Protein AF-A0A536SZR3-F1 (afdb_monomer)

Foldseek 3Di:
DDDDDDDPDPDDDDPPPDPPDDDPPPPDPPQDPDPPPPPPPDDDPPPDPVVVVVCCVVDVDPDCDPVNVVVVVVVVCVVVVDDDDDDDDDDQDPFWAFDQLVPCPPPSPSDIDGDDFDWQEKDWFPPADCVFTWIWTQTQQRAIWIDRNSNNGHDIDHQCPVAPGSGWQYKDFQPVPPVSQKMKTWGWHAPADPSTFAGQFIWITNHNRNDIDHDPPRSVRGQWGFNYWDADPVRWIWTWTDHTCDYPPNDPDDDDDDDTPGDID

pLDDT: mean 73.05, std 24.03, range [26.78, 98.56]

Nearest PDB structures (foldseek):
  6x04-assembly1_G  TM=4.280E-01  e=8.435E-03  Saccharomyces cerevisiae S288C
  6x04-assembly1_A  TM=4.273E-01  e=1.842E-02  Saccharomyces cerevisiae S288C
  8tie-assembly1_g  TM=4.039E-01  e=1.842E-02  Saccharomyces cerevisiae
  6xt9-assembly1_I  TM=3.931E-01  e=7.744E-01  Homo sapiens
  4yd8-assembly2_B  TM=2.638E-01  e=4.687E-01  Homo sapiens

Secondary structure (DSSP, 8-state):
-----------------------S-PPPPP--------TTS---TT--HHHHHHHHHH-SSSS--HHHHHHHHHHHHHHHTS----------S--EEEPPGGG-TTT-S--EEE----EEEEEE-TT--SS-B-EEEEETTTEEEEESBTTT----EE--TT-S-S-EEEEEE-TT-TTS--EEEEES--S--TT-B----EEEESSSSSS-EEPTTGGGGTTEE----EE-TT--EE---EE-SBSTT--SSS-----------

Solvent-accessible surface area (backbone atoms only — not comparable to full-atom values): 16063 Å² total; per-residue (Å²): 137,84,84,88,76,84,77,83,80,81,79,79,80,77,80,76,77,80,75,80,68,90,66,99,68,71,76,77,74,79,83,68,84,65,82,71,82,53,96,80,60,82,74,56,97,68,74,43,75,68,45,52,56,46,46,50,68,76,48,76,54,99,59,86,52,70,65,59,53,52,47,51,52,50,50,51,49,59,58,66,72,50,92,76,78,82,73,85,86,76,87,56,62,80,43,73,48,69,42,58,36,90,74,30,92,86,71,57,69,44,59,70,44,82,56,86,79,59,74,55,28,63,38,69,32,85,65,49,44,89,91,42,16,40,35,36,41,23,15,34,68,73,21,36,34,38,25,52,34,63,82,76,48,67,64,62,41,84,43,47,85,81,50,97,56,34,17,20,12,21,52,39,69,42,86,84,40,84,80,38,24,31,37,37,37,25,19,0,12,49,84,73,42,99,78,17,25,30,12,64,22,33,35,35,21,74,66,59,43,77,52,69,42,73,43,86,79,30,56,81,38,48,63,22,2,19,51,45,63,47,69,51,97,87,68,40,58,46,64,56,64,39,59,32,61,35,50,102,78,55,60,97,71,69,92,68,76,72,80,78,77,82,68,86,99

Radius of gyration: 25.28 Å; Cα contacts (8 Å, |Δi|>4): 447; chains: 1; bounding box: 54×55×86 Å

Structure (mmCIF, N/CA/C/O backbone):
data_AF-A0A536SZR3-F1
#
_entry.id   AF-A0A536SZR3-F1
#
loop_
_atom_site.group_PDB
_atom_site.id
_atom_site.type_symbol
_atom_site.label_atom_id
_atom_site.label_alt_id
_atom_site.label_comp_id
_atom_site.label_asym_id
_atom_site.label_entity_id
_atom_site.label_seq_id
_atom_site.pdbx_PDB_ins_code
_atom_site.Cartn_x
_atom_site.Cartn_y
_atom_site.Cartn_z
_atom_site.occupancy
_atom_site.B_iso_or_equiv
_atom_site.auth_seq_id
_atom_site.auth_comp_id
_atom_site.auth_asym_id
_atom_site.auth_atom_id
_atom_site.pdbx_PDB_model_num
ATOM 1 N N . MET A 1 1 ? 11.093 -25.525 58.702 1.00 35.62 1 MET A N 1
ATOM 2 C CA . MET A 1 1 ? 10.350 -26.559 57.955 1.00 35.62 1 MET A CA 1
ATOM 3 C C . MET A 1 1 ? 8.857 -26.382 58.220 1.00 35.62 1 MET A C 1
ATOM 5 O O . MET A 1 1 ? 8.417 -26.579 59.339 1.00 35.62 1 MET A O 1
ATOM 9 N N . SER A 1 2 ? 8.164 -25.885 57.188 1.00 34.00 2 SER A N 1
ATOM 10 C CA . SER A 1 2 ? 6.740 -26.014 56.830 1.00 34.00 2 SER A CA 1
ATOM 11 C C . SER A 1 2 ? 5.644 -25.865 57.903 1.00 34.00 2 SER A C 1
ATOM 13 O O . SER A 1 2 ? 5.333 -26.804 58.630 1.00 34.00 2 SER A O 1
ATOM 15 N N . ARG A 1 3 ? 4.963 -24.706 57.903 1.00 29.91 3 ARG A N 1
ATOM 16 C CA . ARG A 1 3 ? 3.543 -24.602 58.279 1.00 29.91 3 ARG A CA 1
ATOM 17 C C . ARG A 1 3 ? 2.724 -24.595 56.987 1.00 29.91 3 ARG A C 1
ATOM 19 O O . ARG A 1 3 ? 2.846 -23.669 56.191 1.00 29.91 3 ARG A O 1
ATOM 26 N N . ILE A 1 4 ? 1.934 -25.644 56.784 1.00 31.84 4 ILE A N 1
ATOM 27 C CA . ILE A 1 4 ? 0.993 -25.793 55.671 1.00 31.84 4 ILE A CA 1
ATOM 28 C C . ILE A 1 4 ? -0.199 -24.871 55.954 1.00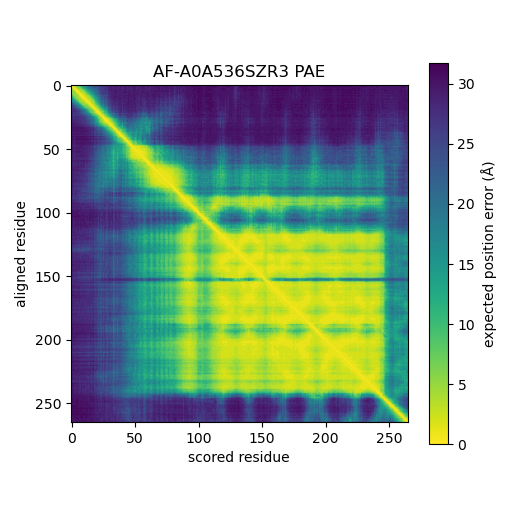 31.84 4 ILE A C 1
ATOM 30 O O . ILE A 1 4 ? -0.946 -25.099 56.902 1.00 31.84 4 ILE A O 1
ATOM 34 N N . ALA A 1 5 ? -0.344 -23.810 55.162 1.00 32.91 5 ALA A N 1
ATOM 35 C CA . ALA A 1 5 ? -1.544 -22.984 55.128 1.00 32.91 5 ALA A CA 1
ATOM 36 C C . ALA A 1 5 ? -2.441 -23.495 53.995 1.00 32.91 5 ALA A C 1
ATOM 38 O O . ALA A 1 5 ? -2.092 -23.415 52.818 1.00 32.91 5 ALA A O 1
ATOM 39 N N . THR A 1 6 ? -3.581 -24.059 54.375 1.00 29.64 6 THR A N 1
ATOM 40 C CA . THR A 1 6 ? -4.644 -24.516 53.482 1.00 29.64 6 THR A CA 1
ATOM 41 C C . THR A 1 6 ? -5.264 -23.309 52.777 1.00 29.64 6 THR A C 1
ATOM 43 O O . THR A 1 6 ? -5.988 -22.530 53.395 1.00 29.64 6 THR A O 1
ATOM 46 N N . ALA A 1 7 ? -4.973 -23.135 51.488 1.00 29.92 7 ALA A N 1
ATOM 47 C CA . ALA A 1 7 ? -5.668 -22.177 50.639 1.00 29.92 7 ALA A CA 1
ATOM 48 C C . ALA A 1 7 ? -7.034 -22.763 50.251 1.00 29.92 7 ALA A C 1
ATOM 50 O O . ALA A 1 7 ? -7.114 -23.770 49.549 1.00 29.92 7 ALA A O 1
ATOM 51 N N . VAL A 1 8 ? -8.111 -22.143 50.730 1.00 30.11 8 VAL A N 1
ATOM 52 C CA . VAL A 1 8 ? -9.472 -22.426 50.266 1.00 30.11 8 VAL A CA 1
ATOM 53 C C . VAL A 1 8 ? -9.610 -21.805 48.879 1.00 30.11 8 VAL A C 1
ATOM 55 O O . VAL A 1 8 ? -9.703 -20.589 48.735 1.00 30.11 8 VAL A O 1
ATOM 58 N N . LEU A 1 9 ? -9.560 -22.648 47.850 1.00 28.09 9 LEU A N 1
ATOM 59 C CA . LEU A 1 9 ? -9.768 -22.257 46.462 1.00 28.09 9 LEU A CA 1
ATOM 60 C C . LEU A 1 9 ? -11.277 -22.069 46.239 1.00 28.09 9 LEU A C 1
ATOM 62 O O . LEU A 1 9 ? -12.014 -23.037 46.069 1.00 28.09 9 LEU A O 1
ATOM 66 N N . THR A 1 10 ? -11.762 -20.830 46.285 1.00 29.45 10 THR A N 1
ATOM 67 C CA . THR A 1 10 ? -13.142 -20.512 45.898 1.00 29.45 10 THR A CA 1
ATOM 68 C C . THR A 1 10 ? -13.224 -20.501 44.374 1.00 29.45 10 THR A C 1
ATOM 70 O O . THR A 1 10 ? -12.840 -19.534 43.720 1.00 29.45 10 THR A O 1
ATOM 73 N N . THR A 1 11 ? -13.676 -21.606 43.785 1.00 29.27 11 THR A N 1
ATOM 74 C CA . THR A 1 11 ? -13.920 -21.710 42.343 1.00 29.27 11 THR A CA 1
ATOM 75 C C . THR A 1 11 ? -15.181 -20.918 41.995 1.00 29.27 11 THR A C 1
ATOM 77 O O . THR A 1 11 ? -16.297 -21.357 42.264 1.00 29.27 11 THR A O 1
ATOM 80 N N . ILE A 1 12 ? -15.015 -19.729 41.414 1.00 30.75 12 ILE A N 1
ATOM 81 C CA . ILE A 1 12 ? -16.115 -18.986 40.794 1.00 30.75 12 ILE A CA 1
ATOM 82 C C . ILE A 1 12 ? -16.440 -19.692 39.475 1.00 30.75 12 ILE A C 1
ATOM 84 O O . ILE A 1 12 ? -15.682 -19.605 38.510 1.00 30.75 12 ILE A O 1
ATOM 88 N N . PHE A 1 13 ? -17.558 -20.416 39.438 1.00 26.78 13 PHE A N 1
ATOM 89 C CA . PHE A 1 13 ? -18.139 -20.899 38.190 1.00 26.78 13 PHE A CA 1
ATOM 90 C C . PHE A 1 13 ? -18.683 -19.697 37.412 1.00 26.78 13 PHE A C 1
ATOM 92 O O . PHE A 1 13 ? -19.739 -19.157 37.738 1.00 26.78 13 PHE A O 1
ATOM 99 N N . PHE A 1 14 ? -17.965 -19.278 36.370 1.00 27.62 14 PHE A N 1
ATOM 100 C CA . PHE A 1 14 ? -18.557 -18.471 35.310 1.00 27.62 14 PHE A CA 1
ATOM 101 C C . PHE A 1 14 ? -19.535 -19.362 34.542 1.00 27.62 14 PHE A C 1
ATOM 103 O O . PHE A 1 14 ? -19.130 -20.241 33.782 1.00 27.62 14 PHE A O 1
ATOM 110 N N . VAL A 1 15 ? -20.832 -19.139 34.742 1.00 28.89 15 VAL A N 1
ATOM 111 C CA . VAL A 1 15 ? -21.848 -19.612 33.803 1.00 28.89 15 VAL A CA 1
ATOM 112 C C . VAL A 1 15 ? -21.686 -18.764 32.544 1.00 28.89 15 VAL A C 1
ATOM 114 O O . VAL A 1 15 ? -22.191 -17.649 32.458 1.00 28.89 15 VAL A O 1
ATOM 117 N N . MET A 1 16 ? -20.919 -19.275 31.582 1.00 29.61 16 MET A N 1
ATOM 118 C CA . MET A 1 16 ? -20.956 -18.793 30.205 1.00 29.61 16 MET A CA 1
ATOM 119 C C . MET A 1 16 ? -22.347 -19.120 29.660 1.00 29.61 16 MET A C 1
ATOM 121 O O . MET A 1 16 ? -22.601 -20.231 29.200 1.00 29.61 16 MET A O 1
ATOM 125 N N . ALA A 1 17 ? -23.270 -18.162 29.749 1.00 32.44 17 ALA A N 1
ATOM 126 C CA . ALA A 1 17 ? -24.437 -18.159 28.885 1.00 32.44 17 ALA A CA 1
ATOM 127 C C . ALA A 1 17 ? -23.904 -18.022 27.454 1.00 32.44 17 ALA A C 1
ATOM 129 O O . ALA A 1 17 ? -23.409 -16.966 27.063 1.00 32.44 17 ALA A O 1
ATOM 130 N N . GLY A 1 18 ? -23.906 -19.135 26.720 1.00 30.69 18 GLY A N 1
ATOM 131 C CA . GLY A 1 18 ? -23.474 -19.190 25.334 1.00 30.69 18 GLY A CA 1
ATOM 132 C C . GLY A 1 18 ? -24.341 -18.275 24.483 1.00 30.69 18 GLY A C 1
ATOM 133 O O . GLY A 1 18 ? -25.437 -18.645 24.077 1.00 30.69 18 GLY A O 1
ATOM 134 N N . ILE A 1 19 ? -23.833 -17.083 24.197 1.00 33.09 19 ILE A N 1
ATOM 135 C CA . ILE A 1 19 ? -24.251 -16.311 23.034 1.00 33.09 19 ILE A CA 1
ATOM 136 C C . ILE A 1 19 ? -23.604 -17.017 21.847 1.00 33.09 19 ILE A C 1
ATOM 138 O O . ILE A 1 19 ? -22.406 -16.878 21.605 1.00 33.09 19 ILE A O 1
ATOM 142 N N . ALA A 1 20 ? -24.381 -17.858 21.166 1.00 33.88 20 ALA A N 1
ATOM 143 C CA . ALA A 1 20 ? -23.999 -18.377 19.866 1.00 33.88 20 ALA A CA 1
ATOM 144 C C . ALA A 1 20 ? -23.760 -17.168 18.950 1.00 33.88 20 ALA A C 1
ATOM 146 O O . ALA A 1 20 ? -24.693 -16.445 18.605 1.00 33.88 20 ALA A O 1
ATOM 147 N N . GLY A 1 21 ? -22.494 -16.899 18.628 1.00 33.94 21 GLY A N 1
ATOM 148 C CA . GLY A 1 21 ? -22.155 -15.959 17.567 1.00 33.94 21 GLY A CA 1
ATOM 149 C C . GLY A 1 21 ? -22.734 -16.456 16.239 1.00 33.94 21 GLY A C 1
ATOM 150 O O . GLY A 1 21 ? -22.940 -17.664 16.093 1.00 33.94 21 GLY A O 1
ATOM 151 N N . PRO A 1 22 ? -22.999 -15.562 15.272 1.00 32.66 22 PRO A N 1
ATOM 152 C CA . PRO A 1 22 ? -23.459 -15.971 13.954 1.00 32.66 22 PRO A CA 1
ATOM 153 C C . PRO A 1 22 ? -22.415 -16.914 13.348 1.00 32.66 22 PRO A C 1
ATOM 155 O O . PRO A 1 22 ? -21.286 -16.526 13.043 1.00 32.66 22 PRO A O 1
ATOM 158 N N . THR A 1 23 ? -22.768 -18.190 13.241 1.00 34.88 23 THR A N 1
ATOM 159 C CA . THR A 1 23 ? -21.997 -19.158 12.472 1.00 34.88 23 THR A CA 1
ATOM 160 C C . THR A 1 23 ? -22.197 -18.815 11.005 1.00 34.88 23 THR A C 1
ATOM 162 O O . THR A 1 23 ? -23.335 -18.676 10.571 1.00 34.88 23 THR A O 1
ATOM 165 N N . TRP A 1 24 ? -21.113 -18.709 10.236 1.00 39.66 24 TRP A N 1
ATOM 166 C CA . TRP A 1 24 ? -21.098 -18.535 8.774 1.00 39.66 24 TRP A CA 1
ATOM 167 C C . TRP A 1 24 ? -21.633 -19.773 8.021 1.00 39.66 24 TRP A C 1
ATOM 169 O O . TRP A 1 24 ? -21.051 -20.227 7.041 1.00 39.66 24 TRP A O 1
ATOM 179 N N . ALA A 1 25 ? -22.700 -20.374 8.534 1.00 36.22 25 ALA A N 1
ATOM 180 C CA . ALA A 1 25 ? -23.276 -21.632 8.096 1.00 36.22 25 ALA A CA 1
ATOM 181 C C . ALA A 1 25 ? -24.787 -21.496 7.871 1.00 36.22 25 ALA A C 1
ATOM 183 O O . ALA A 1 25 ? -25.516 -22.476 8.022 1.00 36.22 25 ALA A O 1
ATOM 184 N N . ASP A 1 26 ? -25.260 -20.304 7.499 1.00 37.12 26 ASP A N 1
ATOM 185 C CA . ASP A 1 26 ? -26.553 -20.236 6.832 1.00 37.12 26 ASP A CA 1
ATOM 186 C C . ASP A 1 26 ? -26.424 -21.038 5.526 1.00 37.12 26 ASP A C 1
ATOM 188 O O . ASP A 1 26 ? -25.474 -20.814 4.761 1.00 37.12 26 ASP A O 1
ATOM 192 N N . PRO A 1 27 ? -27.304 -22.025 5.275 1.00 39.44 27 PRO A N 1
ATOM 193 C CA . PRO A 1 27 ? -27.304 -22.734 4.008 1.00 39.44 27 PRO A CA 1
ATOM 194 C C . PRO A 1 27 ? -27.457 -21.702 2.893 1.00 39.44 27 PRO A C 1
ATOM 196 O O . PRO A 1 27 ? -28.284 -20.794 2.998 1.00 39.44 27 PRO A O 1
ATOM 199 N N . ALA A 1 28 ? -26.642 -21.828 1.841 1.00 41.44 28 ALA A N 1
ATOM 200 C CA . ALA A 1 28 ? -26.772 -20.975 0.669 1.00 41.44 28 ALA A CA 1
ATOM 201 C C . ALA A 1 28 ? -28.251 -20.955 0.245 1.00 41.44 28 ALA A C 1
ATOM 203 O O . ALA A 1 28 ? -28.859 -22.032 0.173 1.00 41.44 28 ALA A O 1
ATOM 204 N N . PRO A 1 29 ? -28.849 -19.770 0.017 1.00 42.25 29 PRO A N 1
ATOM 205 C CA . PRO A 1 29 ? -30.228 -19.703 -0.430 1.00 42.25 29 PRO A CA 1
ATOM 206 C C . PRO A 1 29 ? -30.376 -20.567 -1.689 1.00 42.25 29 PRO A C 1
ATOM 208 O O . PRO A 1 29 ? -29.427 -20.657 -2.480 1.00 42.25 29 PRO A O 1
ATOM 211 N N . PRO A 1 30 ? -31.520 -21.252 -1.862 1.00 40.62 30 PRO A N 1
ATOM 212 C CA . PRO A 1 30 ? -31.738 -22.097 -3.024 1.00 40.62 30 PRO A CA 1
ATOM 213 C C . PRO A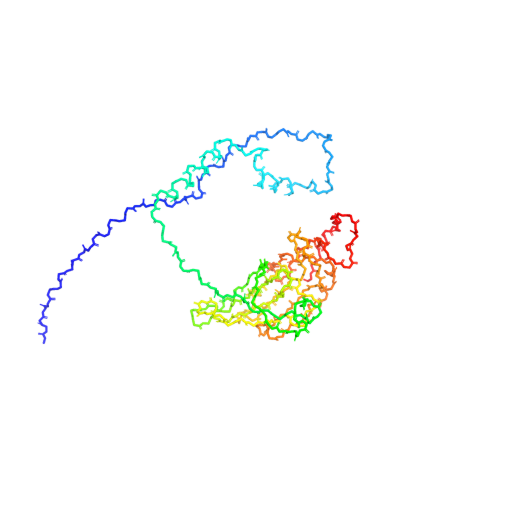 1 30 ? -31.448 -21.288 -4.286 1.00 40.62 30 PRO A C 1
ATOM 215 O O . PRO A 1 30 ? -31.902 -20.151 -4.417 1.00 40.62 30 PRO A O 1
ATOM 218 N N . VAL A 1 31 ? -30.663 -21.873 -5.194 1.00 43.94 31 VAL A N 1
ATOM 219 C CA . VAL A 1 31 ? -30.431 -21.303 -6.519 1.00 43.94 31 VAL A CA 1
ATOM 220 C C . VAL A 1 31 ? -31.786 -21.290 -7.211 1.00 43.94 31 VAL A C 1
ATOM 222 O O . VAL A 1 31 ? -32.258 -22.314 -7.697 1.00 43.94 31 VAL A O 1
ATOM 225 N N . VAL A 1 32 ? -32.460 -20.147 -7.164 1.00 44.41 32 VAL A N 1
ATOM 226 C CA . VAL A 1 32 ? -33.651 -19.918 -7.970 1.00 44.41 32 VAL A CA 1
ATOM 227 C C . VAL A 1 32 ? -33.147 -19.874 -9.405 1.00 44.41 32 VAL A C 1
ATOM 229 O O . VAL A 1 32 ? -32.220 -19.111 -9.688 1.00 44.41 32 VAL A O 1
ATOM 232 N N . ASP A 1 33 ? -33.690 -20.728 -10.276 1.00 42.38 33 ASP A N 1
ATOM 233 C CA . ASP A 1 33 ? -33.387 -20.710 -11.708 1.00 42.38 33 ASP A CA 1
ATOM 234 C C . ASP A 1 33 ? -33.661 -19.295 -12.219 1.00 42.38 33 ASP A C 1
ATOM 236 O O . ASP A 1 33 ? -34.809 -18.883 -12.413 1.00 42.38 33 ASP A O 1
ATOM 240 N N . LYS A 1 34 ? -32.593 -18.509 -12.365 1.00 45.69 34 LYS A N 1
ATOM 241 C CA . LYS A 1 34 ? -32.687 -17.184 -12.956 1.00 45.69 34 LYS A CA 1
ATOM 242 C C . LYS A 1 34 ? -33.169 -17.382 -14.381 1.00 45.69 34 LYS A C 1
ATOM 244 O O . LYS A 1 34 ? -32.753 -18.331 -15.048 1.00 45.69 34 LYS A O 1
ATOM 249 N N . LYS A 1 35 ? -34.035 -16.483 -14.851 1.00 43.12 35 LYS A N 1
ATOM 250 C CA . LYS A 1 35 ? -34.410 -16.392 -16.263 1.00 43.12 35 LYS A CA 1
ATOM 251 C C . LYS A 1 35 ? -33.123 -16.488 -17.080 1.00 43.12 35 LYS A C 1
ATOM 253 O O . LYS A 1 35 ? -32.308 -15.570 -17.029 1.00 43.12 35 LYS A O 1
ATOM 258 N N . GLY A 1 36 ? -32.922 -17.623 -17.754 1.00 41.53 36 GLY A N 1
ATOM 259 C CA . GLY A 1 36 ? -31.765 -17.813 -18.614 1.00 41.53 36 GLY A CA 1
ATOM 260 C C . GLY A 1 36 ? -31.709 -16.618 -19.549 1.00 41.53 36 GLY A C 1
ATOM 261 O O . GLY A 1 36 ? -32.710 -16.323 -20.209 1.00 41.53 36 GLY A O 1
ATOM 262 N N . LEU A 1 37 ? -30.596 -15.884 -19.521 1.00 43.88 37 LEU A N 1
ATOM 263 C CA . LEU A 1 37 ? -30.357 -14.803 -20.466 1.00 43.88 37 LEU A CA 1
ATOM 264 C C . LEU A 1 37 ? -30.529 -15.422 -21.850 1.00 43.88 37 LEU A C 1
ATOM 266 O O . LEU A 1 37 ? -29.778 -16.314 -22.244 1.00 43.88 37 LEU A O 1
ATOM 270 N N . SER A 1 38 ? -31.600 -15.036 -22.536 1.00 44.03 38 SER A N 1
ATOM 271 C CA . SER A 1 38 ? -31.843 -15.497 -23.896 1.00 44.03 38 SER A CA 1
ATOM 272 C C . SER A 1 38 ? -30.703 -14.999 -24.777 1.00 44.03 38 SER A C 1
ATOM 274 O O . SER A 1 38 ? -30.171 -13.920 -24.526 1.00 44.03 38 SER A O 1
ATOM 276 N N . ASP A 1 39 ? -30.369 -15.728 -25.842 1.00 50.00 39 ASP A N 1
ATOM 277 C CA . ASP A 1 39 ? -29.298 -15.365 -26.789 1.00 50.00 39 ASP A CA 1
ATOM 278 C C . ASP A 1 39 ? -29.450 -13.962 -27.427 1.00 50.00 39 ASP A C 1
ATOM 280 O O . ASP A 1 39 ? -28.563 -13.504 -28.145 1.00 50.00 39 ASP A O 1
ATOM 284 N N . SER A 1 40 ? -30.565 -13.270 -27.171 1.00 43.66 40 SER A N 1
ATOM 285 C CA . SER A 1 40 ? -30.838 -11.889 -27.566 1.00 43.66 40 SER A CA 1
ATOM 286 C C . SER A 1 40 ? -30.413 -10.812 -26.560 1.00 43.66 40 SER A C 1
ATOM 288 O O . SER A 1 40 ? -30.477 -9.635 -26.914 1.00 43.66 40 SER A O 1
ATOM 290 N N . ASP A 1 41 ? -29.996 -11.153 -25.337 1.00 44.38 41 ASP A N 1
ATOM 291 C CA . ASP A 1 41 ? -29.444 -10.158 -24.414 1.00 44.38 41 ASP A CA 1
ATOM 292 C C . ASP A 1 41 ? -28.028 -9.800 -24.869 1.00 44.38 41 ASP A C 1
ATOM 294 O O . ASP A 1 41 ? -27.127 -10.640 -24.925 1.00 44.38 41 ASP A O 1
ATOM 298 N N . SER A 1 42 ? -27.846 -8.540 -25.270 1.00 42.97 42 SER A N 1
ATOM 299 C CA . SER A 1 42 ? -26.594 -8.025 -25.815 1.00 42.97 42 SER A CA 1
ATOM 300 C C . SER A 1 42 ? -25.455 -8.260 -24.828 1.00 42.97 42 SER A C 1
ATOM 302 O O . SER A 1 42 ? -25.308 -7.538 -23.839 1.00 42.97 42 SER A O 1
ATOM 304 N N . ARG A 1 43 ? -24.640 -9.274 -25.118 1.00 44.88 43 ARG A N 1
ATOM 305 C CA . ARG A 1 43 ? -23.392 -9.559 -24.422 1.00 44.88 43 ARG A CA 1
ATOM 306 C C . ARG A 1 43 ? -22.478 -8.346 -24.570 1.00 44.88 43 ARG A C 1
ATOM 308 O O . ARG A 1 43 ? -21.868 -8.142 -25.618 1.00 44.88 43 ARG A O 1
ATOM 315 N N . SER A 1 44 ? -22.407 -7.528 -23.520 1.00 43.59 44 SER A N 1
ATOM 316 C CA . SER A 1 44 ? -21.309 -6.574 -23.351 1.00 43.59 44 SER A CA 1
ATOM 317 C C . SER A 1 44 ? -19.989 -7.362 -23.454 1.00 43.59 44 SER A C 1
ATOM 319 O O . SER A 1 44 ? -19.968 -8.529 -23.028 1.00 43.59 44 SER A O 1
ATOM 321 N N . PRO A 1 45 ? -18.902 -6.791 -24.008 1.00 45.47 45 PRO A N 1
ATOM 322 C CA . PRO A 1 45 ? -17.617 -7.481 -24.201 1.00 45.47 45 PRO A CA 1
ATOM 323 C C . PRO A 1 45 ? -17.021 -8.139 -22.938 1.00 45.47 45 PRO A C 1
ATOM 325 O O . PRO A 1 45 ? -16.102 -8.944 -23.054 1.00 45.47 45 PRO A O 1
ATOM 328 N N . ASP A 1 46 ? -17.588 -7.873 -21.759 1.00 51.06 46 ASP A N 1
ATOM 329 C CA . ASP A 1 46 ? -17.147 -8.370 -20.454 1.00 51.06 46 ASP A CA 1
ATOM 330 C C . ASP A 1 46 ? -17.872 -9.643 -19.964 1.00 51.06 46 ASP A C 1
ATOM 332 O O . ASP A 1 46 ? -17.640 -10.090 -18.845 1.00 51.06 46 ASP A O 1
ATOM 336 N N . SER A 1 47 ? -18.741 -10.265 -20.766 1.00 54.66 47 SER A N 1
ATOM 337 C CA . SER A 1 47 ? -19.505 -11.482 -20.403 1.00 54.66 47 SER A CA 1
ATOM 338 C C . SER A 1 47 ? -18.660 -12.768 -20.423 1.00 54.66 47 SER A C 1
ATOM 340 O O . SER A 1 47 ? -18.932 -13.734 -21.134 1.00 54.66 47 SER A O 1
ATOM 342 N N . THR A 1 48 ? -17.582 -12.784 -19.641 1.00 64.12 48 THR A N 1
ATOM 343 C CA . THR A 1 48 ? -16.820 -14.008 -19.371 1.00 64.12 48 THR A CA 1
ATOM 344 C C . THR A 1 48 ? -17.512 -14.833 -18.278 1.00 64.12 48 THR A C 1
ATOM 346 O O . THR A 1 48 ? -18.153 -14.253 -17.397 1.00 64.12 48 THR A O 1
ATOM 349 N N . PRO A 1 49 ? -17.318 -16.166 -18.230 1.00 65.81 49 PRO A N 1
ATOM 350 C CA . PRO A 1 49 ? -17.834 -17.002 -17.139 1.00 65.81 49 PRO A CA 1
ATOM 351 C C . PRO A 1 49 ? -17.420 -16.514 -15.739 1.00 65.81 49 PRO A C 1
ATOM 353 O O . PRO A 1 49 ? -18.142 -16.702 -14.762 1.00 65.81 49 PRO A O 1
ATOM 356 N N . GLY A 1 50 ? -16.260 -15.852 -15.632 1.00 58.28 50 GLY A N 1
ATOM 357 C CA . GLY A 1 50 ? -15.798 -15.236 -14.387 1.00 58.28 50 GLY A CA 1
ATOM 358 C C . GLY A 1 50 ? -16.638 -14.029 -13.960 1.00 58.28 50 GLY A C 1
ATOM 359 O O . GLY A 1 50 ? -16.922 -13.871 -12.774 1.00 58.28 50 GLY A O 1
ATOM 360 N N . VAL A 1 51 ? -17.085 -13.212 -14.916 1.00 60.56 51 VAL A N 1
ATOM 361 C CA . VAL A 1 51 ? -17.977 -12.074 -14.656 1.00 60.56 51 VAL A CA 1
ATOM 362 C C . VAL A 1 51 ? -19.383 -12.558 -14.310 1.00 60.56 51 VAL A C 1
ATOM 364 O O . VAL A 1 51 ? -19.974 -12.048 -13.365 1.00 60.56 51 VAL A O 1
ATOM 367 N N . GLU A 1 52 ? -19.889 -13.600 -14.968 1.00 62.12 52 GLU A N 1
ATOM 368 C CA . GLU A 1 52 ? -21.173 -14.218 -14.602 1.00 62.12 52 GLU A CA 1
ATOM 369 C C . GLU A 1 52 ? -21.147 -14.797 -13.180 1.00 62.12 52 GLU A C 1
ATOM 371 O O . GLU A 1 52 ? -22.044 -14.530 -12.379 1.00 62.12 52 GLU A O 1
ATOM 376 N N . ALA A 1 53 ? -20.080 -15.516 -12.814 1.00 67.56 53 ALA A N 1
ATOM 377 C CA . ALA A 1 53 ? -19.906 -16.040 -11.460 1.00 67.56 53 ALA A CA 1
ATOM 378 C C . ALA A 1 53 ? -19.791 -14.926 -10.402 1.00 67.56 53 ALA A C 1
ATOM 380 O O . ALA A 1 53 ? -20.265 -15.088 -9.272 1.00 67.56 53 ALA A O 1
ATOM 381 N N . TYR A 1 54 ? -19.171 -13.795 -10.751 1.00 62.94 54 TYR A N 1
ATOM 382 C CA . TYR A 1 54 ? -19.137 -12.610 -9.896 1.00 62.94 54 TYR A CA 1
ATOM 383 C C . TYR A 1 54 ? -20.530 -11.995 -9.741 1.00 62.94 54 TYR A C 1
ATOM 385 O O . TYR A 1 54 ? -20.961 -11.771 -8.614 1.00 62.94 54 TYR A O 1
ATOM 393 N N . LEU A 1 55 ? -21.263 -11.783 -10.837 1.00 60.50 55 LEU A N 1
ATOM 394 C CA . LEU A 1 55 ? -22.599 -11.184 -10.818 1.00 60.50 55 LEU A CA 1
ATOM 395 C C . LEU A 1 55 ? -23.610 -12.047 -10.055 1.00 60.50 55 LEU A C 1
ATOM 397 O O . LEU A 1 55 ? -24.415 -11.507 -9.304 1.00 60.50 55 LEU A O 1
ATOM 401 N N . LEU A 1 56 ? -23.530 -13.377 -10.159 1.00 65.94 56 LEU A N 1
ATOM 402 C CA . LEU A 1 56 ? -24.351 -14.295 -9.361 1.00 65.94 56 LEU A CA 1
ATOM 403 C C . LEU A 1 56 ? -24.071 -14.185 -7.857 1.00 65.94 56 LEU A C 1
ATOM 405 O O . LEU A 1 56 ? -24.984 -14.346 -7.051 1.00 65.94 56 LEU A O 1
ATOM 409 N N . ARG A 1 57 ? -22.823 -13.898 -7.472 1.00 67.25 57 ARG A N 1
ATOM 410 C CA . ARG A 1 57 ? -22.428 -13.728 -6.067 1.00 67.25 57 ARG A CA 1
ATOM 411 C C . ARG A 1 57 ? -22.743 -12.331 -5.537 1.00 67.25 57 ARG A C 1
ATOM 413 O O . ARG A 1 57 ? -23.135 -12.196 -4.384 1.00 67.25 57 ARG A O 1
ATOM 420 N N . ALA A 1 58 ? -22.539 -11.309 -6.362 1.00 57.44 58 ALA A N 1
ATOM 421 C CA . ALA A 1 58 ? -22.760 -9.909 -6.018 1.00 57.44 58 ALA A CA 1
ATOM 422 C C . ALA A 1 58 ? -24.253 -9.552 -5.992 1.00 57.44 58 ALA A C 1
ATOM 424 O O . ALA A 1 58 ? -24.683 -8.776 -5.143 1.00 57.44 58 ALA A O 1
ATOM 425 N N . TYR A 1 59 ? -25.042 -10.156 -6.884 1.00 65.56 59 TYR A N 1
ATOM 426 C CA . TYR A 1 59 ? -26.480 -9.940 -7.025 1.00 65.56 59 TYR A CA 1
ATOM 427 C C . TYR A 1 59 ? -27.206 -11.293 -7.008 1.00 65.56 59 TYR A C 1
ATOM 429 O O . TYR A 1 59 ? -27.644 -11.791 -8.051 1.00 65.56 59 TYR A O 1
ATOM 437 N N . PRO A 1 60 ? -27.316 -11.946 -5.838 1.00 66.00 60 PRO A N 1
ATOM 438 C CA . PRO A 1 60 ? -27.918 -13.274 -5.740 1.00 66.00 60 PRO A CA 1
ATOM 439 C C . PRO A 1 60 ? -29.416 -13.292 -6.086 1.00 66.00 60 PRO A C 1
ATOM 441 O O . PRO A 1 60 ? -29.927 -14.345 -6.455 1.00 66.00 60 PRO A O 1
ATOM 444 N N . ALA A 1 61 ? -30.099 -12.143 -6.050 1.00 67.12 61 ALA A N 1
ATOM 445 C CA . ALA A 1 61 ? -31.509 -11.992 -6.401 1.00 67.12 61 ALA A CA 1
ATOM 446 C C . ALA A 1 61 ? -31.738 -10.757 -7.293 1.00 67.12 61 ALA A C 1
ATOM 448 O O . ALA A 1 61 ? -30.973 -9.794 -7.224 1.00 67.12 61 ALA A O 1
ATOM 449 N N . ASP A 1 62 ? -32.791 -10.801 -8.116 1.00 70.88 62 ASP A N 1
ATOM 450 C CA . ASP A 1 62 ? -33.179 -9.710 -9.032 1.00 70.88 62 ASP A CA 1
ATOM 451 C C . ASP A 1 62 ? -33.891 -8.559 -8.299 1.00 70.88 62 ASP A C 1
ATOM 453 O O . ASP A 1 62 ? -33.960 -7.429 -8.781 1.00 70.88 62 ASP A O 1
ATOM 457 N N . GLU A 1 63 ? -34.391 -8.843 -7.102 1.00 74.44 63 GLU A N 1
ATOM 458 C CA . GLU A 1 63 ? -35.026 -7.900 -6.196 1.00 74.44 63 GLU A CA 1
ATOM 459 C C . GLU A 1 63 ? -34.576 -8.191 -4.766 1.00 74.44 63 GLU A C 1
ATOM 461 O O . GLU A 1 63 ? -34.166 -9.309 -4.451 1.00 74.44 63 GLU A O 1
ATOM 466 N N . ILE A 1 64 ? -34.634 -7.184 -3.892 1.00 77.00 64 ILE A N 1
ATOM 467 C CA . ILE A 1 64 ? -34.427 -7.403 -2.459 1.00 77.00 64 ILE A CA 1
ATOM 468 C C . ILE A 1 64 ? -35.673 -8.128 -1.941 1.00 77.00 64 ILE A C 1
ATOM 470 O O . ILE A 1 64 ? -36.750 -7.526 -1.952 1.00 77.00 64 ILE A O 1
ATOM 474 N N . PRO A 1 65 ? -35.564 -9.385 -1.476 1.00 83.19 65 PRO A N 1
ATOM 475 C CA . PRO A 1 65 ? -36.727 -10.133 -1.026 1.00 83.19 65 PRO A CA 1
ATOM 476 C C . PRO A 1 65 ? -37.441 -9.424 0.136 1.00 83.19 65 PRO A C 1
ATOM 478 O O . PRO A 1 65 ? -36.814 -8.808 1.008 1.00 83.19 65 PRO A O 1
ATOM 481 N N . GLY A 1 66 ? -38.775 -9.477 0.154 1.00 85.50 66 GLY A N 1
ATOM 482 C CA . GLY A 1 66 ? -39.568 -8.806 1.190 1.00 85.50 66 GLY A CA 1
ATOM 483 C C . GLY A 1 66 ? -39.249 -9.311 2.603 1.00 85.50 66 GLY A C 1
ATOM 484 O O . GLY A 1 66 ? -39.191 -8.528 3.549 1.00 85.50 66 GLY A O 1
ATOM 485 N N . ASP A 1 67 ? -38.957 -10.601 2.741 1.00 85.81 67 ASP A N 1
ATOM 486 C CA . ASP A 1 67 ? -38.494 -11.230 3.978 1.00 85.81 67 ASP A CA 1
ATOM 487 C C . ASP A 1 67 ? -37.104 -10.738 4.411 1.00 85.81 67 ASP A C 1
ATOM 489 O O . ASP A 1 67 ? -36.916 -10.479 5.596 1.00 85.81 67 ASP A O 1
ATOM 493 N N . ALA A 1 68 ? -36.166 -10.501 3.488 1.00 83.38 68 AL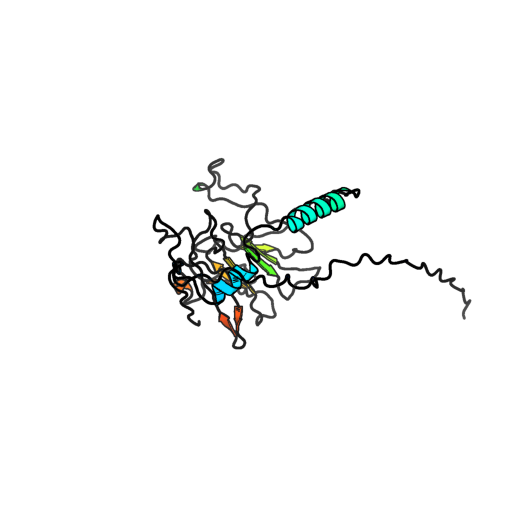A A N 1
ATOM 494 C CA . ALA A 1 68 ? -34.874 -9.880 3.801 1.00 83.38 68 ALA A CA 1
ATOM 495 C C . ALA A 1 68 ? -35.047 -8.455 4.357 1.00 83.38 68 ALA A C 1
ATOM 497 O O . ALA A 1 68 ? -34.359 -8.055 5.299 1.00 83.38 68 ALA A O 1
ATOM 498 N N . THR A 1 69 ? -36.019 -7.705 3.831 1.00 88.31 69 THR A N 1
ATOM 499 C CA . THR A 1 69 ? -36.370 -6.371 4.344 1.00 88.31 69 THR A CA 1
ATOM 500 C C . THR A 1 69 ? -36.954 -6.454 5.756 1.00 88.31 69 THR A C 1
ATOM 502 O O . THR A 1 69 ? -36.530 -5.719 6.649 1.00 88.31 69 THR A O 1
ATOM 505 N N . LEU A 1 70 ? -37.889 -7.379 5.990 1.00 92.44 70 LEU A N 1
ATOM 506 C CA . LEU A 1 70 ? -38.476 -7.615 7.313 1.00 92.44 70 LEU A CA 1
ATOM 507 C C . LEU A 1 70 ? -37.432 -8.117 8.323 1.00 92.44 70 LEU A C 1
ATOM 509 O O . LEU A 1 70 ? -37.443 -7.703 9.484 1.00 92.44 70 LEU A O 1
ATOM 513 N N . ALA A 1 71 ? -36.497 -8.962 7.888 1.00 91.31 71 ALA A N 1
ATOM 514 C CA . ALA A 1 71 ? -35.385 -9.443 8.697 1.00 91.31 71 ALA A CA 1
ATOM 515 C C . ALA A 1 71 ? -34.428 -8.303 9.069 1.00 91.31 71 ALA A C 1
ATOM 517 O O . ALA A 1 71 ? -34.042 -8.196 10.230 1.00 91.31 71 ALA A O 1
ATOM 518 N N . ALA A 1 72 ? -34.109 -7.401 8.135 1.00 90.50 72 ALA A N 1
ATOM 519 C CA . ALA A 1 72 ? -33.303 -6.214 8.416 1.00 90.50 72 ALA A CA 1
ATOM 520 C C . ALA A 1 72 ? -33.992 -5.275 9.422 1.00 90.50 72 ALA A C 1
ATOM 522 O O . ALA A 1 72 ? -33.356 -4.813 10.368 1.00 90.50 72 ALA A O 1
ATOM 523 N N . GLN A 1 73 ? -35.301 -5.039 9.273 1.00 95.06 73 GLN A N 1
ATOM 524 C CA . GLN A 1 73 ? -36.092 -4.252 10.228 1.00 95.06 73 GLN A CA 1
ATOM 525 C C . GLN A 1 73 ? -36.107 -4.891 11.621 1.00 95.06 73 GLN A C 1
ATOM 527 O O . GLN A 1 73 ? -35.897 -4.206 12.622 1.00 95.06 73 GLN A O 1
ATOM 532 N N . SER A 1 74 ? -36.303 -6.208 11.680 1.00 94.38 74 SER A N 1
ATOM 533 C CA . SER A 1 74 ? -36.296 -6.977 12.928 1.00 94.38 74 SER A CA 1
ATOM 534 C C . SER A 1 74 ? -34.915 -6.970 13.583 1.00 94.38 74 SER A C 1
ATOM 536 O O . SER A 1 74 ? -34.810 -6.764 14.788 1.00 94.38 74 SER A O 1
ATOM 538 N N . GLY A 1 75 ? -33.848 -7.123 12.794 1.00 93.00 75 GLY A N 1
ATOM 539 C CA . GLY A 1 75 ? -32.463 -7.045 13.253 1.00 93.00 75 GLY A CA 1
ATOM 540 C C . GLY A 1 75 ? -32.108 -5.661 13.789 1.00 93.00 75 GLY A C 1
ATOM 541 O O . GLY A 1 75 ? -31.512 -5.559 14.855 1.00 93.00 75 GLY A O 1
ATOM 542 N N . TRP A 1 76 ? -32.538 -4.591 13.115 1.00 92.50 76 TRP A N 1
ATOM 543 C CA . TRP A 1 76 ? -32.358 -3.216 13.588 1.00 92.50 76 TRP A CA 1
ATOM 544 C C . TRP A 1 76 ? -33.125 -2.938 14.886 1.00 92.50 76 TRP A C 1
ATOM 546 O O . TRP A 1 76 ? -32.587 -2.322 15.808 1.00 92.50 76 TRP A O 1
ATOM 556 N N . ALA A 1 77 ? -34.368 -3.414 14.984 1.00 93.62 77 ALA A N 1
ATOM 557 C CA . ALA A 1 77 ? -35.160 -3.316 16.205 1.00 93.62 77 ALA A CA 1
ATOM 558 C C . ALA A 1 77 ? -34.519 -4.102 17.360 1.00 93.62 77 ALA A C 1
ATOM 560 O O . ALA A 1 77 ? -34.451 -3.592 18.474 1.00 93.62 77 ALA A O 1
ATOM 561 N N . ALA A 1 78 ? -34.003 -5.305 17.089 1.00 92.06 78 ALA A N 1
ATOM 562 C CA . ALA A 1 78 ? -33.302 -6.128 18.069 1.00 92.06 78 ALA A CA 1
ATOM 563 C C . ALA A 1 78 ? -31.986 -5.492 18.531 1.00 92.06 78 ALA A C 1
ATOM 565 O O . ALA A 1 78 ? -31.684 -5.546 19.721 1.00 92.06 78 ALA A O 1
ATOM 566 N N . LEU A 1 79 ? -31.237 -4.857 17.619 1.00 86.69 79 LEU A N 1
ATOM 567 C CA . LEU A 1 79 ? -30.044 -4.084 17.961 1.00 86.69 79 LEU A CA 1
ATOM 568 C C . LEU A 1 79 ? -30.443 -2.986 18.955 1.00 86.69 79 LEU A C 1
ATOM 570 O O . LEU A 1 79 ? -30.013 -3.037 20.100 1.00 86.69 79 LEU A O 1
ATOM 574 N N . ASN A 1 80 ? -31.382 -2.114 18.575 1.00 86.50 80 ASN A N 1
ATOM 575 C CA . ASN A 1 80 ? -31.816 -0.962 19.378 1.00 86.50 80 ASN A CA 1
ATOM 576 C C . ASN A 1 80 ? -32.602 -1.290 20.656 1.00 86.50 80 ASN A C 1
ATOM 578 O O . ASN A 1 80 ? -32.828 -0.396 21.472 1.00 86.50 80 ASN A O 1
ATOM 582 N N . ALA A 1 81 ? -33.070 -2.527 20.835 1.00 88.50 81 ALA A N 1
ATOM 583 C CA . ALA A 1 81 ? -33.800 -2.930 22.036 1.00 88.50 81 ALA A CA 1
ATOM 584 C C . ALA A 1 81 ? -32.904 -2.951 23.289 1.00 88.50 81 ALA A C 1
ATOM 586 O O . ALA A 1 81 ? -33.411 -2.900 24.411 1.00 88.50 81 ALA A O 1
ATOM 587 N N . GLY A 1 82 ? -31.583 -3.040 23.109 1.00 85.25 82 GLY A N 1
ATOM 588 C CA . GLY A 1 82 ? -30.605 -3.019 24.190 1.00 85.25 82 GLY A CA 1
ATOM 589 C C . GLY A 1 82 ? -30.063 -1.622 24.496 1.00 85.25 82 GLY A C 1
ATOM 590 O O . GLY A 1 82 ? -30.010 -0.736 23.647 1.00 85.25 82 GLY A O 1
ATOM 591 N N . THR A 1 83 ? -29.577 -1.432 25.722 1.00 83.69 83 THR A N 1
ATOM 592 C CA . THR A 1 83 ? -28.787 -0.246 26.069 1.00 83.69 83 THR A CA 1
ATOM 593 C C . THR A 1 83 ? -27.421 -0.337 25.390 1.00 83.69 83 THR A C 1
ATOM 595 O O . THR A 1 83 ? -26.610 -1.197 25.736 1.00 83.69 83 THR A O 1
ATOM 598 N N . HIS A 1 84 ? -27.137 0.559 24.448 1.00 81.25 84 HIS A N 1
ATOM 599 C CA . HIS A 1 84 ? -25.817 0.666 23.830 1.00 81.25 84 HIS A CA 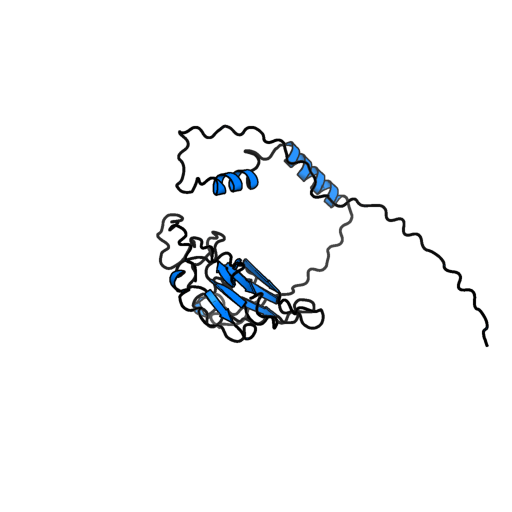1
ATOM 600 C C . HIS A 1 84 ? -24.957 1.687 24.567 1.00 81.25 84 HIS A C 1
ATOM 602 O O . HIS A 1 84 ? -25.382 2.819 24.799 1.00 81.25 84 HIS A O 1
ATOM 608 N N . SER A 1 85 ? -23.718 1.320 24.889 1.00 82.31 85 SER A N 1
ATOM 609 C CA . SER A 1 85 ? -22.695 2.310 25.201 1.00 82.31 85 SER A CA 1
ATOM 610 C C . SER A 1 85 ? -22.082 2.806 23.894 1.00 82.31 85 SER A C 1
ATOM 612 O O . SER A 1 85 ? -21.640 2.025 23.051 1.00 82.31 85 SER A O 1
ATOM 614 N N . THR A 1 86 ? -22.040 4.122 23.707 1.00 78.56 86 THR A N 1
ATOM 615 C CA . THR A 1 86 ? -21.200 4.709 22.665 1.00 78.56 86 THR A CA 1
ATOM 616 C C . THR A 1 86 ? -19.749 4.476 23.067 1.00 78.56 86 THR A C 1
ATOM 618 O O . THR A 1 86 ? -19.275 5.057 24.045 1.00 78.56 86 THR A O 1
ATOM 621 N N . GLY A 1 87 ? -19.053 3.593 22.352 1.00 82.88 87 GLY A N 1
ATOM 622 C CA . GLY A 1 87 ? -17.608 3.462 22.496 1.00 82.88 87 GLY A CA 1
ATOM 623 C C . GLY A 1 87 ? -16.909 4.785 22.171 1.00 82.88 87 GLY A C 1
ATOM 624 O O . GLY A 1 87 ? -17.424 5.608 21.412 1.00 82.88 87 GLY A O 1
ATOM 625 N N . SER A 1 88 ? -15.721 4.992 22.732 1.00 84.56 88 SER A N 1
ATOM 626 C CA . SER A 1 88 ? -14.889 6.136 22.362 1.00 84.56 88 SER A CA 1
ATOM 627 C C . SER A 1 88 ? -14.211 5.851 21.028 1.00 84.56 88 SER A C 1
ATOM 629 O O . SER A 1 88 ? -13.380 4.949 20.931 1.00 84.56 88 SER A O 1
ATOM 631 N N . TRP A 1 89 ? -14.554 6.621 19.997 1.00 82.31 89 TRP A N 1
ATOM 632 C CA . TRP A 1 89 ? -13.838 6.564 18.727 1.00 82.31 89 TRP A CA 1
ATOM 633 C C . TRP A 1 89 ? -12.432 7.138 18.919 1.00 82.31 89 TRP A C 1
ATOM 635 O O . TRP A 1 89 ? -12.278 8.261 19.401 1.00 82.31 89 TRP A O 1
ATOM 645 N N . GLN A 1 90 ? -11.405 6.378 18.542 1.00 82.75 90 GLN A N 1
ATOM 646 C CA . GLN A 1 90 ? -10.019 6.826 18.618 1.00 82.75 90 GLN A CA 1
ATOM 647 C C . GLN A 1 90 ? -9.443 6.955 17.212 1.00 82.75 90 GLN A C 1
ATOM 649 O O . GLN A 1 90 ? -9.320 5.977 16.479 1.00 82.75 90 GLN A O 1
ATOM 654 N N . LEU A 1 91 ? -9.040 8.172 16.851 1.00 81.69 91 LEU A N 1
ATOM 655 C CA . LEU A 1 91 ? -8.329 8.419 15.606 1.00 81.69 91 LEU A CA 1
ATOM 656 C C . LEU A 1 91 ? -6.899 7.877 15.706 1.00 81.69 91 LEU A C 1
ATOM 658 O O . LEU A 1 91 ? -6.069 8.423 16.431 1.00 81.69 91 LEU A O 1
ATOM 662 N N . ILE A 1 92 ? -6.612 6.819 14.951 1.00 85.38 92 ILE A N 1
ATOM 663 C CA . ILE A 1 92 ? -5.272 6.217 14.880 1.00 85.38 92 ILE A CA 1
ATOM 664 C C . ILE A 1 92 ? -4.417 6.910 13.804 1.00 85.38 92 ILE A C 1
ATOM 6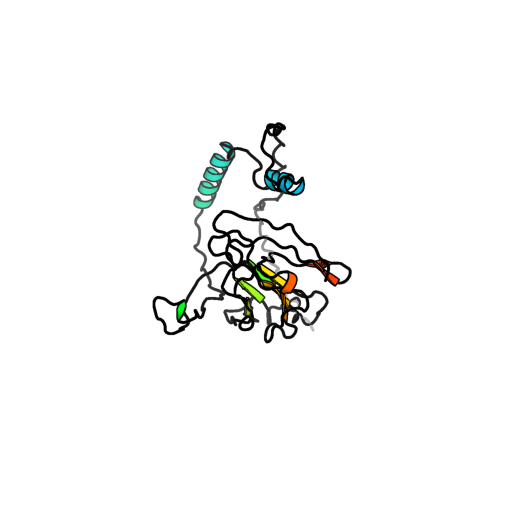66 O O . ILE A 1 92 ? -3.194 6.949 13.925 1.00 85.38 92 ILE A O 1
ATOM 670 N N . GLY A 1 93 ? -5.050 7.554 12.817 1.00 86.19 93 GLY A N 1
ATOM 671 C CA . GLY A 1 93 ? -4.407 8.246 11.695 1.00 86.19 93 GLY A CA 1
ATOM 672 C C . GLY A 1 93 ? -4.220 7.351 10.456 1.00 86.19 93 GLY A C 1
ATOM 673 O O . GLY A 1 93 ? -4.708 6.221 10.462 1.00 86.19 93 GLY A O 1
ATOM 674 N N . PRO A 1 94 ? -3.528 7.841 9.406 1.00 89.06 94 PRO A N 1
ATOM 675 C CA . PRO A 1 94 ? -3.000 9.204 9.260 1.00 89.06 94 PRO A CA 1
ATOM 676 C C . PRO A 1 94 ? -4.128 10.248 9.212 1.00 89.06 94 PRO A C 1
ATOM 678 O O . PRO A 1 94 ? -5.232 9.950 8.769 1.00 89.06 94 PRO A O 1
ATOM 681 N N . SER A 1 95 ? -3.881 11.463 9.713 1.00 82.19 95 SER A N 1
ATOM 682 C CA . SER A 1 95 ? -4.931 12.495 9.834 1.00 82.19 95 SER A CA 1
ATOM 683 C C . SER A 1 95 ? -4.521 13.903 9.426 1.00 82.19 95 SER A C 1
ATOM 685 O O . SER A 1 95 ? -5.385 14.761 9.283 1.00 82.19 95 SER A O 1
ATOM 687 N N . LYS A 1 96 ? -3.223 14.157 9.229 1.00 81.06 96 LYS A N 1
ATOM 688 C CA . LYS A 1 96 ? -2.704 15.435 8.738 1.00 81.06 96 LYS A CA 1
ATOM 689 C C . LYS A 1 96 ? -2.029 15.207 7.401 1.00 81.06 96 LYS A C 1
ATOM 691 O O . LYS A 1 96 ? -1.069 14.444 7.338 1.00 81.06 96 LYS A O 1
ATOM 696 N N . ALA A 1 97 ? -2.516 15.878 6.366 1.00 76.12 97 ALA A N 1
ATOM 697 C CA . ALA A 1 97 ? -1.934 15.829 5.033 1.00 76.12 97 ALA A CA 1
ATOM 698 C C . ALA A 1 97 ? -1.523 17.229 4.582 1.00 76.12 97 ALA A C 1
ATOM 700 O O . ALA A 1 97 ? -2.133 18.226 4.975 1.00 76.12 97 ALA A O 1
ATOM 701 N N . THR A 1 98 ? -0.493 17.288 3.742 1.00 69.69 98 THR A N 1
ATOM 702 C CA . THR A 1 98 ? -0.084 18.509 3.049 1.00 69.69 98 THR A CA 1
ATOM 703 C C . THR A 1 98 ? -0.683 18.478 1.653 1.00 69.69 98 THR A C 1
ATOM 705 O O . THR A 1 98 ? -0.386 17.565 0.885 1.00 69.69 98 THR A O 1
ATOM 708 N N . TYR A 1 99 ? -1.511 19.463 1.312 1.00 65.81 99 TYR A N 1
ATOM 709 C CA . TYR A 1 99 ? -1.903 19.668 -0.080 1.00 65.81 99 TYR A CA 1
ATOM 710 C C . TYR A 1 99 ? -0.916 20.639 -0.731 1.00 65.81 99 TYR A C 1
ATOM 712 O O . TYR A 1 99 ? -0.548 21.632 -0.097 1.00 65.81 99 TYR A O 1
ATOM 720 N N . PRO A 1 100 ? -0.485 20.392 -1.981 1.00 60.81 100 PRO A N 1
ATOM 721 C CA . PRO A 1 100 ? 0.249 21.390 -2.747 1.00 60.81 100 PRO A CA 1
ATOM 722 C C . PRO A 1 100 ? -0.516 22.716 -2.742 1.00 60.81 100 PRO A C 1
ATOM 724 O O . PRO A 1 100 ? -1.743 22.710 -2.842 1.00 60.81 100 PRO A O 1
ATOM 727 N N . SER A 1 101 ? 0.185 23.849 -2.673 1.00 56.38 101 SER A N 1
ATOM 728 C CA . SER A 1 101 ? -0.435 25.181 -2.578 1.00 56.38 101 SER A CA 1
ATOM 729 C C . SER A 1 101 ? -1.482 25.453 -3.667 1.00 56.38 101 SER A C 1
ATOM 731 O O . SER A 1 101 ? -2.462 26.141 -3.415 1.00 56.38 101 SER A O 1
ATOM 733 N N . VAL A 1 102 ? -1.318 24.860 -4.856 1.00 57.12 102 VAL A N 1
ATOM 734 C CA . VAL A 1 102 ? -2.263 24.970 -5.984 1.00 57.12 102 VAL A CA 1
ATOM 735 C C . VAL A 1 102 ? -3.559 24.167 -5.802 1.00 57.12 102 VAL A C 1
ATOM 737 O O . VAL A 1 102 ? -4.556 24.476 -6.444 1.00 57.12 102 VAL A O 1
ATOM 740 N N . LEU A 1 103 ? -3.559 23.153 -4.930 1.00 57.59 103 LEU A N 1
ATOM 741 C CA . LEU A 1 103 ? -4.713 22.304 -4.601 1.00 57.59 103 LEU A CA 1
ATOM 742 C C . LEU A 1 103 ? -5.334 22.642 -3.238 1.00 57.59 103 LEU A C 1
ATOM 744 O O . LEU A 1 103 ? -6.290 21.986 -2.833 1.00 57.59 103 LEU A O 1
ATOM 748 N N . ASN A 1 104 ? -4.809 23.639 -2.519 1.00 62.97 104 ASN A N 1
ATOM 749 C CA . ASN A 1 104 ? -5.413 24.162 -1.295 1.00 62.97 104 ASN A CA 1
ATOM 750 C C . ASN A 1 104 ? -6.149 25.480 -1.608 1.00 62.97 104 ASN A C 1
ATOM 752 O O . ASN A 1 104 ? -5.589 26.554 -1.369 1.00 62.97 104 ASN A O 1
ATOM 756 N N . PRO A 1 105 ? -7.392 25.428 -2.134 1.00 57.62 105 PRO A N 1
ATOM 757 C CA . PRO A 1 105 ? -8.118 26.615 -2.592 1.00 57.62 105 PRO A CA 1
ATOM 758 C C . PRO A 1 105 ? -8.507 27.571 -1.456 1.00 57.62 105 PRO A C 1
ATOM 760 O O . PRO A 1 105 ? -9.003 28.661 -1.729 1.00 57.62 105 PRO A O 1
ATOM 763 N N . PHE A 1 106 ? -8.317 27.170 -0.195 1.00 58.81 106 PHE A N 1
ATOM 764 C CA . PHE A 1 106 ? -8.723 27.946 0.973 1.00 58.81 106 PHE A CA 1
ATOM 765 C C . PHE A 1 106 ? -7.575 28.728 1.613 1.00 58.81 106 PHE A C 1
ATOM 767 O O . PHE A 1 106 ? -7.831 29.789 2.175 1.00 58.81 106 PHE A O 1
ATOM 774 N N . LEU A 1 107 ? -6.334 28.232 1.541 1.00 61.41 107 LEU A N 1
ATOM 775 C CA . LEU A 1 107 ? -5.202 28.855 2.240 1.00 61.41 107 LEU A CA 1
ATOM 776 C C . LEU A 1 107 ? -4.004 29.185 1.335 1.00 61.41 107 LEU A C 1
ATOM 778 O O . LEU A 1 107 ? -3.228 30.062 1.697 1.00 61.41 107 LEU A O 1
ATOM 782 N N . PHE A 1 108 ? -3.846 28.532 0.170 1.00 64.44 108 PHE A N 1
ATOM 783 C CA . PHE A 1 108 ? -2.719 28.713 -0.775 1.00 64.44 108 PHE A CA 1
ATOM 784 C C . PHE A 1 108 ? -1.304 28.660 -0.156 1.00 64.44 108 PHE A C 1
ATOM 786 O O . PHE A 1 108 ? -0.314 29.002 -0.801 1.00 64.44 108 PHE A O 1
ATOM 793 N N . ASP A 1 109 ? -1.181 28.203 1.084 1.00 68.19 109 ASP A N 1
ATOM 794 C CA . ASP A 1 109 ? 0.017 28.312 1.918 1.00 68.19 109 ASP A CA 1
ATOM 795 C C . ASP A 1 109 ? 0.814 27.004 1.989 1.00 68.19 109 ASP A C 1
ATOM 797 O O . ASP A 1 109 ? 1.908 26.968 2.549 1.00 68.19 109 ASP A O 1
ATOM 801 N N . GLY A 1 110 ? 0.275 25.922 1.416 1.00 66.69 110 GLY A N 1
ATOM 802 C CA . GLY A 1 110 ? 0.852 24.584 1.536 1.00 66.69 110 GLY A CA 1
ATOM 803 C C . GLY A 1 110 ? 0.836 24.053 2.974 1.00 66.69 110 GLY A C 1
ATOM 804 O O . GLY A 1 110 ? 1.626 23.168 3.304 1.00 66.69 110 GLY A O 1
ATOM 805 N N . ALA A 1 111 ? -0.022 24.588 3.848 1.00 68.69 111 ALA A N 1
ATOM 806 C CA . ALA A 1 111 ? -0.116 24.144 5.228 1.00 68.69 111 ALA A CA 1
ATOM 807 C C . ALA A 1 111 ? -0.705 22.733 5.338 1.00 68.69 111 ALA A C 1
ATOM 809 O O . ALA A 1 111 ? -1.521 22.280 4.528 1.00 68.69 111 ALA A O 1
ATOM 810 N N . GLN A 1 112 ? -0.300 22.040 6.403 1.00 71.25 112 GLN A N 1
ATOM 811 C CA . GLN A 1 112 ? -0.954 20.808 6.818 1.00 71.25 112 GLN A CA 1
ATOM 812 C C . GLN A 1 112 ? -2.356 21.112 7.335 1.00 71.25 112 GLN A C 1
ATOM 814 O O . GLN A 1 112 ? -2.534 22.008 8.160 1.00 71.25 112 GLN A O 1
ATOM 819 N N . TYR A 1 113 ? -3.329 20.299 6.943 1.00 68.94 113 TYR A N 1
ATOM 820 C CA . TYR A 1 113 ? -4.671 20.360 7.510 1.00 68.94 113 TYR A CA 1
ATOM 821 C C . TYR A 1 113 ? -5.166 18.970 7.902 1.00 68.94 113 TYR A C 1
ATOM 823 O O . TYR A 1 113 ? -4.640 17.945 7.455 1.00 68.94 113 TYR A O 1
ATOM 831 N N . VAL A 1 114 ? -6.157 18.943 8.796 1.00 76.00 114 VAL A N 1
ATOM 832 C CA . VAL A 1 114 ? -6.799 17.695 9.212 1.00 76.00 114 VAL A CA 1
ATOM 833 C C . VAL A 1 114 ? -7.755 17.261 8.113 1.00 76.00 114 VAL A C 1
ATOM 835 O O . VAL A 1 114 ? -8.684 17.994 7.785 1.00 76.00 114 VAL A O 1
ATOM 838 N N . THR A 1 115 ? -7.521 16.081 7.549 1.00 73.75 115 THR A N 1
ATOM 839 C CA . THR A 1 115 ? -8.307 15.556 6.430 1.00 73.75 115 THR A CA 1
ATOM 840 C C . THR A 1 115 ? -8.686 14.100 6.648 1.00 73.75 115 THR A C 1
ATOM 842 O O . THR A 1 115 ? -8.105 13.402 7.481 1.00 73.75 115 THR A O 1
ATOM 845 N N . SER A 1 116 ? -9.655 13.644 5.865 1.00 79.00 116 SER A N 1
ATOM 846 C CA . SER A 1 116 ? -10.037 12.241 5.744 1.00 79.00 116 SER A CA 1
ATOM 847 C C . SER A 1 116 ? -10.019 11.853 4.272 1.00 79.00 116 SER A C 1
ATOM 849 O O . SER A 1 116 ? -10.340 12.674 3.415 1.00 79.00 116 SER A O 1
ATOM 851 N N . GLY A 1 117 ? -9.678 10.605 3.977 1.00 80.62 117 GLY A N 1
ATOM 852 C CA . GLY A 1 117 ? -9.623 10.096 2.613 1.00 80.62 117 GLY A CA 1
ATOM 853 C C . GLY A 1 117 ? -9.887 8.599 2.566 1.00 80.62 117 GLY A C 1
ATOM 854 O O . GLY A 1 117 ? -9.983 7.937 3.601 1.00 80.62 117 GLY A O 1
ATOM 855 N N . ARG A 1 118 ? -10.010 8.065 1.351 1.00 89.12 118 ARG A N 1
ATOM 856 C CA . ARG A 1 118 ? -10.236 6.638 1.122 1.00 89.12 118 ARG A CA 1
ATOM 857 C C . ARG A 1 118 ? -8.917 5.876 1.212 1.00 89.12 118 ARG A C 1
ATOM 859 O O . ARG A 1 118 ? -7.992 6.153 0.448 1.00 89.12 118 ARG A O 1
ATOM 866 N N . VAL A 1 119 ? -8.862 4.913 2.127 1.00 92.00 119 VAL A N 1
ATOM 867 C CA . VAL A 1 119 ? -7.802 3.902 2.189 1.00 92.00 119 VAL A CA 1
ATOM 868 C C . VAL A 1 119 ? -8.132 2.797 1.193 1.00 92.00 119 VAL A C 1
ATOM 870 O O . VAL A 1 119 ? -9.235 2.257 1.222 1.00 92.00 119 VAL A O 1
ATOM 873 N N . THR A 1 120 ? -7.190 2.485 0.311 1.00 93.06 120 THR A N 1
ATOM 874 C CA . THR A 1 120 ? -7.341 1.487 -0.760 1.00 93.06 120 THR A CA 1
ATOM 875 C C . THR A 1 120 ? -6.617 0.190 -0.433 1.00 93.06 120 THR A C 1
ATOM 877 O O . THR A 1 120 ? -7.112 -0.887 -0.749 1.00 93.06 120 THR A O 1
ATOM 880 N N . ALA A 1 121 ? -5.478 0.274 0.256 1.00 95.38 121 ALA A N 1
ATOM 881 C CA . ALA A 1 121 ? -4.730 -0.893 0.695 1.00 95.38 121 ALA A CA 1
ATOM 882 C C . ALA A 1 121 ? -4.012 -0.645 2.023 1.00 95.38 121 ALA A C 1
ATOM 884 O O . ALA A 1 121 ? -3.696 0.488 2.395 1.00 95.38 121 ALA A O 1
ATOM 885 N N . MET A 1 122 ? -3.726 -1.735 2.729 1.00 96.06 122 MET A N 1
ATOM 886 C CA . MET A 1 122 ? -2.893 -1.740 3.925 1.00 96.06 122 MET A CA 1
ATOM 887 C C . MET A 1 122 ? -1.925 -2.914 3.865 1.00 96.06 122 MET A C 1
ATOM 889 O O . MET A 1 122 ? -2.275 -3.980 3.363 1.00 96.06 122 MET A O 1
ATOM 893 N N . ALA A 1 123 ? -0.732 -2.733 4.419 1.00 96.88 123 ALA A N 1
ATOM 894 C CA . ALA A 1 123 ? 0.256 -3.793 4.554 1.00 96.88 123 ALA A CA 1
ATOM 895 C C . ALA A 1 123 ? 0.894 -3.735 5.941 1.00 96.88 123 ALA A C 1
ATOM 897 O O . ALA A 1 123 ? 1.327 -2.676 6.390 1.00 96.88 123 ALA A O 1
ATOM 898 N N . ILE A 1 124 ? 0.949 -4.873 6.626 1.00 95.50 124 ILE A N 1
ATOM 899 C CA . ILE A 1 124 ? 1.585 -5.009 7.937 1.00 95.50 124 ILE A CA 1
ATOM 900 C C . ILE A 1 124 ? 2.918 -5.731 7.773 1.00 95.50 124 ILE A C 1
ATOM 902 O O . ILE A 1 124 ? 3.008 -6.717 7.042 1.00 95.50 124 ILE A O 1
ATOM 906 N N . SER A 1 125 ? 3.962 -5.239 8.435 1.00 94.69 125 SER A N 1
ATOM 907 C CA . SER A 1 125 ? 5.267 -5.896 8.388 1.00 94.69 125 SER A CA 1
ATOM 908 C C . SER A 1 125 ? 5.206 -7.261 9.087 1.00 94.69 125 SER A C 1
ATOM 910 O O . SER A 1 125 ? 4.624 -7.357 10.174 1.00 94.69 125 SER A O 1
ATOM 912 N N . PRO A 1 126 ? 5.843 -8.311 8.530 1.00 94.75 126 PRO A N 1
ATOM 913 C CA . PRO A 1 126 ? 5.873 -9.640 9.143 1.00 94.75 126 PRO A CA 1
ATOM 914 C C . PRO A 1 126 ? 6.623 -9.668 10.485 1.00 94.75 126 PRO A C 1
ATOM 916 O O . PRO A 1 126 ? 6.485 -10.619 11.247 1.00 94.75 126 PRO A O 1
ATOM 919 N N . THR A 1 127 ? 7.390 -8.620 10.802 1.00 94.19 127 THR A N 1
ATOM 920 C CA . THR A 1 127 ? 8.109 -8.468 12.076 1.00 94.19 127 THR A CA 1
ATOM 921 C C . THR A 1 127 ? 7.315 -7.681 13.128 1.00 94.19 127 THR A C 1
ATOM 923 O O . THR A 1 127 ? 7.865 -7.302 14.164 1.00 94.19 127 THR A O 1
ATOM 926 N N . CYS A 1 128 ? 6.024 -7.416 12.884 1.00 93.88 128 CYS A N 1
ATOM 927 C CA . CYS A 1 128 ? 5.169 -6.683 13.813 1.00 93.88 128 CYS A CA 1
ATOM 928 C C . CYS A 1 128 ? 5.055 -7.393 15.175 1.00 93.88 128 CYS A C 1
ATOM 930 O O . CYS A 1 128 ? 4.718 -8.569 15.285 1.00 93.88 128 CYS A O 1
ATOM 932 N N . THR A 1 129 ? 5.293 -6.621 16.231 1.00 94.50 129 THR A N 1
ATOM 933 C CA . THR A 1 129 ? 5.141 -6.993 17.639 1.00 94.50 129 THR A CA 1
ATOM 934 C C . THR A 1 129 ? 4.479 -5.845 18.402 1.00 94.50 129 THR A C 1
ATOM 936 O O . THR A 1 129 ? 4.363 -4.728 17.896 1.00 94.50 129 THR A O 1
ATOM 939 N N . GLN A 1 130 ? 4.094 -6.072 19.661 1.00 90.69 130 GLN A N 1
ATOM 940 C CA . GLN A 1 130 ? 3.483 -5.029 20.494 1.00 90.69 130 GLN A CA 1
ATOM 941 C C . GLN A 1 130 ? 4.383 -3.790 20.684 1.00 90.69 130 GLN A C 1
ATOM 943 O O . GLN A 1 130 ? 3.878 -2.674 20.798 1.00 90.69 130 GLN A O 1
ATOM 948 N N . SER A 1 131 ? 5.710 -3.971 20.725 1.00 90.44 131 SER A N 1
ATOM 949 C CA . SER A 1 131 ? 6.678 -2.884 20.934 1.00 90.44 131 SER A CA 1
ATOM 950 C C . SER A 1 131 ? 7.065 -2.156 19.643 1.00 90.44 131 SER A C 1
ATOM 952 O O . SER A 1 131 ? 7.414 -0.976 19.694 1.00 90.44 131 SER A O 1
ATOM 954 N N . LYS A 1 132 ? 6.988 -2.834 18.493 1.00 91.81 132 LYS A N 1
ATOM 955 C CA . LYS A 1 132 ? 7.242 -2.268 17.164 1.00 91.81 132 LYS A CA 1
ATOM 956 C C . LYS A 1 132 ? 6.344 -2.964 16.151 1.00 91.81 132 LYS A C 1
ATOM 958 O O . LYS A 1 132 ? 6.557 -4.135 15.847 1.00 91.81 132 LYS A O 1
ATOM 963 N N . CYS A 1 133 ? 5.378 -2.235 15.606 1.00 93.31 133 CYS A N 1
ATOM 964 C CA . CYS A 1 133 ? 4.487 -2.749 14.578 1.00 93.31 133 CYS A CA 1
ATOM 965 C C . CYS A 1 133 ? 4.432 -1.779 13.409 1.00 93.31 133 CYS A C 1
ATOM 967 O O . CYS A 1 133 ? 3.789 -0.726 13.496 1.00 93.31 133 CYS A O 1
ATOM 969 N N . THR A 1 134 ? 5.126 -2.145 12.334 1.00 94.94 134 THR A N 1
ATOM 970 C CA . THR A 1 134 ? 5.133 -1.351 11.114 1.00 94.94 134 THR A CA 1
ATOM 971 C C . THR A 1 134 ? 3.871 -1.633 10.303 1.00 94.94 134 THR A C 1
ATOM 973 O O . THR A 1 134 ? 3.613 -2.777 9.928 1.00 94.94 134 THR A O 1
ATOM 976 N N . LEU A 1 135 ? 3.094 -0.585 10.044 1.00 95.56 135 LEU A N 1
ATOM 977 C CA . LEU A 1 135 ? 1.895 -0.601 9.214 1.00 95.56 135 LEU A CA 1
ATOM 978 C C . LEU A 1 135 ? 2.033 0.454 8.123 1.00 95.56 135 LEU A C 1
ATOM 980 O O . LEU A 1 135 ? 2.407 1.599 8.390 1.00 95.56 135 LEU A O 1
ATOM 984 N N . TYR A 1 136 ? 1.679 0.052 6.913 1.00 97.06 136 TYR A N 1
ATOM 985 C CA . TYR A 1 136 ? 1.584 0.900 5.743 1.00 97.06 136 TYR A CA 1
ATOM 986 C C . TYR A 1 136 ? 0.126 1.038 5.330 1.00 97.06 136 TYR A C 1
ATOM 988 O O . TYR A 1 136 ? -0.630 0.066 5.362 1.00 97.06 136 TYR A O 1
ATOM 996 N N . VAL A 1 137 ? -0.251 2.242 4.922 1.00 96.19 137 VAL A N 1
ATOM 997 C CA . VAL A 1 137 ? -1.580 2.576 4.414 1.00 96.19 137 VAL A CA 1
ATOM 998 C C . VAL A 1 137 ? -1.408 3.300 3.088 1.00 96.19 137 VAL A C 1
ATOM 1000 O O . VAL A 1 137 ? -0.665 4.275 2.997 1.00 96.19 137 VAL A O 1
ATOM 1003 N N . ALA A 1 138 ? -2.107 2.820 2.070 1.00 95.44 138 ALA A N 1
ATOM 1004 C CA . ALA A 1 138 ? -2.226 3.453 0.770 1.00 95.44 138 ALA A CA 1
ATOM 1005 C C . ALA A 1 138 ? -3.577 4.156 0.665 1.00 95.44 138 ALA A C 1
ATOM 1007 O O . ALA A 1 138 ? -4.609 3.606 1.057 1.00 95.44 138 ALA A O 1
ATOM 1008 N N . ALA A 1 139 ? -3.560 5.373 0.136 1.00 92.06 139 ALA A N 1
ATOM 1009 C CA . ALA A 1 139 ? -4.755 6.165 -0.091 1.00 92.06 139 ALA A CA 1
ATOM 1010 C C . ALA A 1 139 ? -5.010 6.373 -1.588 1.00 92.06 139 ALA A C 1
ATOM 1012 O O . ALA A 1 139 ? -4.07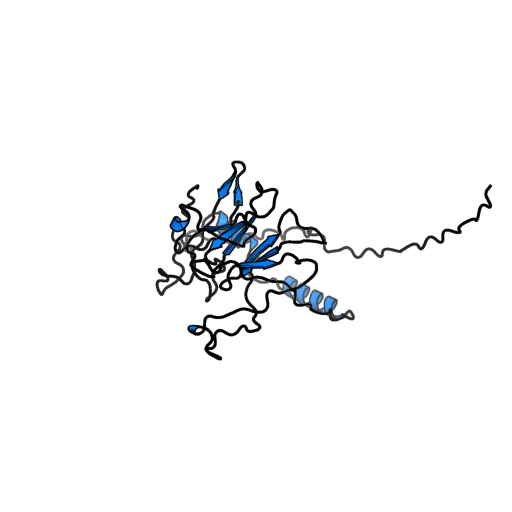3 6.462 -2.380 1.00 92.06 139 ALA A O 1
ATOM 1013 N N . ALA A 1 140 ? -6.284 6.533 -1.948 1.00 88.12 140 ALA A N 1
ATOM 1014 C CA . ALA A 1 140 ? -6.731 6.629 -3.338 1.00 88.12 140 ALA A CA 1
ATOM 1015 C C . ALA A 1 140 ? -6.100 7.774 -4.148 1.00 88.12 140 ALA A C 1
ATOM 1017 O O . ALA A 1 140 ? -5.904 7.628 -5.346 1.00 88.12 140 ALA A O 1
ATOM 1018 N N . GLY A 1 141 ? -5.762 8.884 -3.490 1.00 86.75 141 GLY A N 1
ATOM 1019 C CA . GLY A 1 141 ? -5.012 10.016 -4.055 1.00 86.75 141 GLY A CA 1
ATOM 1020 C C . GLY A 1 141 ? -4.087 10.670 -3.023 1.00 86.75 141 GLY A C 1
ATOM 1021 O O . GLY A 1 141 ? -3.648 11.805 -3.184 1.00 86.75 141 GLY A O 1
ATOM 1022 N N . GLY A 1 142 ? -3.841 9.972 -1.910 1.00 87.75 142 GLY A N 1
ATOM 1023 C CA . GLY A 1 142 ? -3.102 10.483 -0.754 1.00 87.75 142 GLY A CA 1
ATOM 1024 C C . GLY A 1 142 ? -1.729 9.842 -0.564 1.00 87.75 142 GLY A C 1
ATOM 1025 O O . GLY A 1 142 ? -1.097 10.101 0.457 1.00 87.75 142 GLY A O 1
ATOM 1026 N N . GLY A 1 143 ? -1.289 9.000 -1.504 1.00 92.88 143 GLY A N 1
ATOM 1027 C CA . GLY A 1 143 ? -0.000 8.317 -1.476 1.00 92.88 143 GLY A CA 1
ATOM 1028 C C . GLY A 1 143 ? 0.109 7.237 -0.396 1.00 92.88 143 GLY A C 1
ATOM 1029 O O . GLY A 1 143 ? -0.894 6.669 0.045 1.00 92.88 143 GLY A O 1
ATOM 1030 N N . VAL A 1 144 ? 1.346 6.940 0.011 1.00 96.75 144 VAL A N 1
ATOM 1031 C CA . VAL A 1 144 ? 1.677 5.881 0.976 1.00 96.75 144 VAL A CA 1
ATOM 1032 C C . VAL A 1 144 ? 2.143 6.476 2.300 1.00 96.75 144 VAL A C 1
ATOM 1034 O O . VAL A 1 144 ? 3.088 7.271 2.358 1.00 96.75 144 VAL A O 1
ATOM 1037 N N . TRP A 1 145 ? 1.516 6.021 3.378 1.00 95.62 145 TRP A N 1
ATOM 1038 C CA . TRP A 1 145 ? 1.802 6.405 4.753 1.00 95.62 145 TRP A CA 1
ATOM 1039 C C . TRP A 1 145 ? 2.318 5.217 5.553 1.00 95.62 145 TRP A C 1
ATOM 1041 O O . TRP A 1 145 ? 1.884 4.089 5.343 1.00 95.62 145 TRP A O 1
ATOM 1051 N N . ARG A 1 146 ? 3.210 5.480 6.505 1.00 95.62 146 ARG A N 1
ATOM 1052 C CA . ARG A 1 146 ? 3.857 4.475 7.353 1.00 95.62 146 ARG A CA 1
ATOM 1053 C C . ARG A 1 146 ? 3.794 4.871 8.820 1.00 95.62 146 ARG A C 1
ATOM 1055 O O . ARG A 1 146 ? 4.036 6.028 9.154 1.00 95.62 146 ARG A O 1
ATOM 1062 N N . THR A 1 147 ? 3.586 3.905 9.705 1.00 94.81 147 THR A N 1
ATOM 1063 C CA . THR A 1 147 ? 3.852 4.040 11.143 1.00 94.81 147 THR A CA 1
ATOM 1064 C C . THR A 1 147 ? 4.578 2.812 11.675 1.00 94.81 147 THR A C 1
ATOM 1066 O O . THR A 1 147 ? 4.331 1.722 11.190 1.00 94.81 147 THR A O 1
ATOM 1069 N N . ASP A 1 148 ? 5.438 2.972 12.686 1.00 94.19 148 ASP A N 1
ATOM 1070 C CA . ASP A 1 148 ? 6.059 1.866 13.448 1.00 94.19 148 ASP A CA 1
ATOM 1071 C C . ASP A 1 148 ? 5.313 1.529 14.748 1.00 94.19 148 ASP A C 1
ATOM 1073 O O . ASP A 1 148 ? 5.729 0.658 15.517 1.00 94.19 148 ASP A O 1
ATOM 1077 N N . LYS A 1 149 ? 4.231 2.259 15.029 1.00 92.25 149 LYS A N 1
ATOM 1078 C CA . LYS A 1 149 ? 3.482 2.192 16.286 1.00 92.25 149 LYS A CA 1
ATOM 1079 C C . LYS A 1 149 ? 2.012 1.867 16.040 1.00 92.25 149 LYS A C 1
ATOM 1081 O O . LYS A 1 149 ? 1.158 2.354 16.771 1.00 92.25 149 LYS A O 1
ATOM 1086 N N . ALA A 1 150 ? 1.714 1.028 15.047 1.00 91.25 150 ALA A N 1
ATOM 1087 C CA . ALA A 1 150 ? 0.340 0.723 14.635 1.00 91.25 150 ALA A CA 1
ATOM 1088 C C . ALA A 1 150 ? -0.561 0.240 15.788 1.00 91.25 150 ALA A C 1
ATOM 1090 O O . ALA A 1 150 ? -1.751 0.532 15.810 1.00 91.25 150 ALA A O 1
ATOM 1091 N N . LEU A 1 151 ? 0.022 -0.458 16.770 1.00 90.44 151 LEU A N 1
ATOM 1092 C CA . LEU A 1 151 ? -0.681 -0.983 17.944 1.00 90.44 151 LEU A CA 1
ATOM 1093 C C . LEU A 1 151 ? -0.687 -0.031 19.153 1.00 90.44 151 LEU A C 1
ATOM 1095 O O . LEU A 1 151 ? -1.308 -0.343 20.165 1.00 90.44 151 LEU A O 1
ATOM 1099 N N . THR A 1 152 ? 0.044 1.088 19.101 1.00 86.81 152 THR A N 1
ATOM 1100 C CA . THR A 1 152 ? 0.276 1.955 20.273 1.00 86.81 152 THR A CA 1
ATOM 1101 C C . THR A 1 152 ? 0.142 3.457 20.016 1.00 86.81 152 THR A C 1
ATOM 1103 O O . THR A 1 152 ? 0.179 4.219 20.982 1.00 86.81 152 THR A O 1
ATOM 1106 N N . GLY A 1 153 ? -0.034 3.942 18.780 1.00 74.19 153 GLY A N 1
ATOM 1107 C CA . GLY A 1 153 ? -0.248 5.375 18.568 1.00 74.19 153 GLY A CA 1
ATOM 1108 C C . GLY A 1 153 ? -0.195 5.903 17.132 1.00 74.19 153 GLY A C 1
ATOM 1109 O O . GLY A 1 153 ? -0.301 5.173 16.156 1.00 74.19 153 GLY A O 1
ATOM 1110 N N . SER A 1 154 ? -0.038 7.229 17.042 1.00 71.56 154 SER A N 1
ATOM 1111 C CA . SER A 1 154 ? -0.407 8.085 15.903 1.00 71.56 154 SER A CA 1
ATOM 1112 C C . SER A 1 154 ? 0.773 8.660 15.101 1.00 71.56 154 SER A C 1
ATOM 1114 O O . SER A 1 154 ? 0.674 9.761 14.555 1.00 71.56 154 SER A O 1
ATOM 1116 N N . ASN A 1 155 ? 1.924 7.982 15.063 1.00 86.31 155 ASN A N 1
ATOM 1117 C CA . ASN A 1 155 ? 3.112 8.503 14.374 1.00 86.31 155 ASN A CA 1
ATOM 1118 C C . ASN A 1 155 ? 3.139 8.062 12.908 1.00 86.31 155 ASN A C 1
ATOM 1120 O O . ASN A 1 155 ? 3.774 7.056 12.589 1.00 86.31 155 ASN A O 1
ATOM 1124 N N . TRP A 1 156 ? 2.437 8.795 12.047 1.00 92.38 156 TRP A N 1
ATOM 1125 C CA . TRP A 1 156 ? 2.386 8.528 10.612 1.00 92.38 156 TRP A CA 1
ATOM 1126 C C . TRP A 1 156 ? 3.347 9.417 9.831 1.00 92.38 156 TRP A C 1
ATOM 1128 O O . TRP A 1 156 ? 3.442 10.617 10.076 1.00 92.38 156 TRP A O 1
ATOM 1138 N N . GLN A 1 157 ? 4.028 8.818 8.863 1.00 93.25 157 GLN A N 1
ATOM 1139 C CA . GLN A 1 157 ? 4.965 9.472 7.960 1.00 93.25 157 GLN A CA 1
ATOM 1140 C C . GLN A 1 157 ? 4.506 9.251 6.525 1.00 93.25 157 GLN A C 1
ATOM 1142 O O . GLN A 1 157 ? 4.182 8.126 6.152 1.00 93.25 157 GLN A O 1
ATOM 1147 N N . PHE A 1 158 ? 4.485 10.316 5.730 1.00 93.56 158 PHE A N 1
ATOM 1148 C CA . PHE A 1 158 ? 4.290 10.217 4.290 1.00 93.56 158 PHE A CA 1
ATOM 1149 C C . PHE A 1 158 ? 5.590 9.735 3.639 1.00 93.56 158 PHE A C 1
ATOM 1151 O O . PHE A 1 158 ? 6.654 10.281 3.926 1.00 93.56 158 PHE A O 1
ATOM 1158 N N . THR A 1 159 ? 5.511 8.712 2.790 1.00 95.88 159 THR A N 1
ATOM 1159 C CA . THR A 1 159 ? 6.695 7.999 2.269 1.00 95.88 159 THR A CA 1
ATOM 1160 C C . THR A 1 159 ? 6.818 8.021 0.748 1.00 95.88 159 THR A C 1
ATOM 1162 O O . THR A 1 159 ? 7.892 7.751 0.224 1.00 95.88 159 THR A O 1
ATOM 1165 N N . SER A 1 160 ? 5.759 8.384 0.022 1.00 94.69 160 SER A N 1
ATOM 1166 C CA . SER A 1 160 ? 5.707 8.312 -1.445 1.00 94.69 160 SER A CA 1
ATOM 1167 C C . SER A 1 160 ? 6.003 9.645 -2.143 1.00 94.69 160 SER A C 1
ATOM 1169 O O . SER A 1 160 ? 5.447 9.926 -3.200 1.00 94.69 160 SER A O 1
ATOM 1171 N N . SER A 1 161 ? 6.857 10.499 -1.573 1.00 91.38 161 SER A N 1
ATOM 1172 C CA . SER A 1 161 ? 7.169 11.820 -2.152 1.00 91.38 161 SER A CA 1
ATOM 1173 C C . SER A 1 161 ? 7.885 11.760 -3.503 1.00 91.38 161 SER A C 1
ATOM 1175 O O . SER A 1 161 ? 7.829 12.727 -4.257 1.00 91.38 161 SER A O 1
ATOM 1177 N N . SER A 1 162 ? 8.541 10.640 -3.818 1.00 93.38 162 SER A N 1
ATOM 1178 C CA . SER A 1 162 ? 9.215 10.403 -5.099 1.00 93.38 162 SER A CA 1
ATOM 1179 C C . SER A 1 162 ? 8.305 9.819 -6.185 1.00 93.38 162 SER A C 1
ATOM 1181 O O . SER A 1 162 ? 8.772 9.574 -7.300 1.00 93.38 162 SER A O 1
ATOM 1183 N N . PHE A 1 163 ? 7.032 9.547 -5.883 1.00 94.00 163 PHE A N 1
ATOM 1184 C CA . PHE A 1 163 ? 6.141 8.897 -6.838 1.00 94.00 163 PHE A CA 1
ATOM 1185 C C . PHE A 1 163 ? 5.668 9.901 -7.891 1.00 94.00 163 PHE A C 1
ATOM 1187 O O . PHE A 1 163 ? 5.403 11.062 -7.590 1.00 94.00 163 PHE A O 1
ATOM 1194 N N . GLY A 1 164 ? 5.491 9.436 -9.129 1.00 89.81 164 GLY A N 1
ATOM 1195 C CA . GLY A 1 164 ? 4.893 10.234 -10.205 1.00 89.81 164 GLY A CA 1
ATOM 1196 C C . GLY A 1 164 ? 3.386 10.477 -10.039 1.00 89.81 164 GLY A C 1
ATOM 1197 O O . GLY A 1 164 ? 2.803 11.229 -10.813 1.00 89.81 164 GLY A O 1
ATOM 1198 N N . THR A 1 165 ? 2.749 9.838 -9.054 1.00 88.88 165 THR A N 1
ATOM 1199 C CA . THR A 1 165 ? 1.334 9.996 -8.698 1.00 88.88 165 THR A CA 1
ATOM 1200 C C . THR A 1 165 ? 1.111 9.631 -7.228 1.00 88.88 165 THR A C 1
ATOM 1202 O O . THR A 1 165 ? 1.825 8.793 -6.678 1.00 88.88 165 THR A O 1
ATOM 1205 N N . ASN A 1 166 ? 0.092 10.225 -6.604 1.00 90.62 166 ASN A N 1
ATOM 1206 C CA . ASN A 1 166 ? -0.375 9.845 -5.267 1.00 90.62 166 ASN A CA 1
ATOM 1207 C C . ASN A 1 166 ? -1.534 8.839 -5.302 1.00 90.62 166 ASN A C 1
ATOM 1209 O O . ASN A 1 166 ? -2.054 8.480 -4.244 1.00 90.62 166 ASN A O 1
ATOM 1213 N N . ALA A 1 167 ? -1.943 8.393 -6.490 1.00 91.81 167 ALA A N 1
ATOM 1214 C CA . ALA A 1 167 ? -2.974 7.385 -6.640 1.00 91.81 167 ALA A CA 1
ATOM 1215 C C . ALA A 1 167 ? -2.394 5.992 -6.434 1.00 91.81 167 ALA A C 1
ATOM 1217 O O . ALA A 1 167 ? -1.601 5.521 -7.252 1.00 91.81 167 ALA A O 1
ATOM 1218 N N . ILE A 1 168 ? -2.762 5.340 -5.330 1.00 95.44 168 ILE A N 1
ATOM 1219 C CA . ILE A 1 168 ? -2.224 4.032 -4.951 1.00 95.44 168 ILE A CA 1
ATOM 1220 C C . ILE A 1 168 ? -3.365 3.024 -4.864 1.00 95.44 168 ILE A C 1
ATOM 1222 O O . ILE A 1 168 ? -4.326 3.233 -4.123 1.00 95.44 168 ILE A O 1
ATOM 1226 N N . GLY A 1 169 ? -3.252 1.926 -5.609 1.00 93.94 169 GLY A N 1
ATOM 1227 C CA . GLY A 1 169 ? -4.255 0.862 -5.645 1.00 93.94 169 GLY A CA 1
ATOM 1228 C C . GLY A 1 169 ? -3.901 -0.336 -4.773 1.00 93.94 169 GLY A C 1
ATOM 1229 O O . GLY A 1 169 ? -4.797 -0.997 -4.259 1.00 93.94 169 GLY A O 1
ATOM 1230 N N . SER A 1 170 ? -2.611 -0.615 -4.569 1.00 96.56 170 SER A N 1
ATOM 1231 C CA . SER A 1 170 ? -2.178 -1.812 -3.844 1.00 96.56 170 SER A CA 1
ATOM 1232 C C . SER A 1 170 ? -0.840 -1.654 -3.132 1.00 96.56 170 SER A C 1
ATOM 1234 O O . SER A 1 170 ? 0.031 -0.886 -3.542 1.00 96.56 170 SER A O 1
ATOM 1236 N N . LEU A 1 171 ? -0.679 -2.435 -2.062 1.00 98.38 171 LEU A N 1
ATOM 1237 C CA . LEU A 1 171 ? 0.566 -2.625 -1.323 1.00 98.38 171 LEU A CA 1
ATOM 1238 C C . LEU A 1 171 ? 0.828 -4.127 -1.181 1.00 98.38 171 LEU A C 1
ATOM 1240 O O . LEU A 1 171 ? -0.100 -4.881 -0.892 1.00 98.38 171 LEU A O 1
ATOM 1244 N N . LEU A 1 172 ? 2.079 -4.553 -1.348 1.00 98.06 172 LEU A N 1
ATOM 1245 C CA . LEU A 1 172 ? 2.486 -5.949 -1.181 1.00 98.06 172 LEU A CA 1
ATOM 1246 C C . LEU A 1 172 ? 3.831 -6.038 -0.460 1.00 98.06 172 LEU A C 1
ATOM 1248 O O . LEU A 1 172 ? 4.837 -5.544 -0.967 1.00 98.06 172 LEU A O 1
ATOM 1252 N N . MET A 1 173 ? 3.850 -6.678 0.712 1.00 97.88 173 MET A N 1
ATOM 1253 C CA . MET A 1 173 ? 5.098 -7.027 1.399 1.00 97.88 173 MET A CA 1
ATOM 1254 C C . MET A 1 173 ? 5.813 -8.146 0.647 1.00 97.88 173 MET A C 1
ATOM 1256 O O . MET A 1 173 ? 5.166 -9.086 0.186 1.00 97.88 173 MET A O 1
ATOM 1260 N N . ASP A 1 174 ? 7.138 -8.068 0.569 1.00 97.00 174 ASP A N 1
ATOM 1261 C CA . ASP A 1 174 ? 7.955 -9.157 0.038 1.00 97.00 174 ASP A CA 1
ATOM 1262 C C . ASP A 1 174 ? 8.051 -10.296 1.070 1.00 97.00 174 ASP A C 1
ATOM 1264 O O . ASP A 1 174 ? 8.609 -10.085 2.152 1.00 97.00 174 ASP A O 1
ATOM 1268 N N . PRO A 1 175 ? 7.514 -11.496 0.789 1.00 94.56 175 PRO A N 1
ATOM 1269 C CA . PRO A 1 175 ? 7.568 -12.608 1.728 1.00 94.56 175 PRO A CA 1
ATOM 1270 C C . PRO A 1 175 ? 8.974 -13.211 1.852 1.00 94.56 175 PRO A C 1
ATOM 1272 O O . PRO A 1 175 ? 9.235 -13.912 2.829 1.00 94.56 175 PRO A O 1
ATOM 1275 N N . SER A 1 176 ? 9.879 -12.960 0.895 1.00 94.31 176 SER A N 1
ATOM 1276 C CA . SER A 1 176 ? 11.268 -13.434 0.967 1.00 94.31 176 SER A CA 1
ATOM 1277 C C . SER A 1 176 ? 12.171 -12.547 1.826 1.00 94.31 176 SER A C 1
ATOM 1279 O O . SER A 1 176 ? 13.226 -12.996 2.280 1.00 94.31 176 SER A O 1
ATOM 1281 N N . ASP A 1 177 ? 11.758 -11.309 2.104 1.00 95.81 177 ASP A N 1
ATOM 1282 C CA . ASP A 1 177 ? 12.502 -10.397 2.965 1.00 95.81 177 ASP A CA 1
ATOM 1283 C C . ASP A 1 177 ? 12.091 -10.556 4.433 1.00 95.81 177 ASP A C 1
ATOM 1285 O O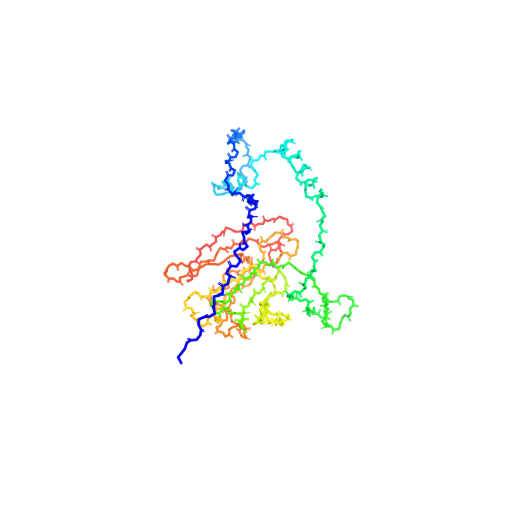 . ASP A 1 177 ? 11.191 -9.883 4.945 1.00 95.81 177 ASP A O 1
ATOM 1289 N N . ALA A 1 178 ? 12.826 -11.403 5.152 1.00 94.81 178 ALA A N 1
ATOM 1290 C CA . ALA A 1 178 ? 12.624 -11.634 6.581 1.00 94.81 178 ALA A CA 1
ATOM 1291 C C . ALA A 1 178 ? 12.793 -10.373 7.452 1.00 94.81 178 ALA A C 1
ATOM 1293 O O . ALA A 1 178 ? 12.317 -10.350 8.588 1.00 94.81 178 ALA A O 1
ATOM 1294 N N . SER A 1 179 ? 13.456 -9.320 6.954 1.00 95.06 179 SER A N 1
ATOM 1295 C CA . SER A 1 179 ? 13.553 -8.053 7.685 1.00 95.06 179 SER A CA 1
ATOM 1296 C C . SER A 1 179 ? 12.233 -7.273 7.680 1.00 95.06 179 SER A C 1
ATOM 1298 O O . SER A 1 179 ? 12.012 -6.430 8.554 1.00 95.06 179 SER A O 1
ATOM 1300 N N . GLY A 1 180 ? 11.337 -7.574 6.732 1.00 95.00 180 GLY A N 1
ATOM 1301 C CA . GLY A 1 180 ? 10.059 -6.894 6.565 1.00 95.00 180 GLY A CA 1
ATOM 1302 C C . GLY A 1 180 ? 10.201 -5.439 6.117 1.00 95.00 180 GLY A C 1
ATOM 1303 O O . GLY A 1 180 ? 9.339 -4.630 6.465 1.00 95.00 180 GLY A O 1
ATOM 1304 N N . ASN A 1 181 ? 11.284 -5.105 5.403 1.00 96.25 181 ASN A N 1
ATOM 1305 C CA . ASN A 1 181 ? 11.573 -3.761 4.895 1.00 96.25 181 ASN A CA 1
ATOM 1306 C C . ASN A 1 181 ? 11.235 -3.601 3.410 1.00 96.25 181 ASN A C 1
ATOM 1308 O O . ASN A 1 181 ? 11.120 -2.473 2.927 1.00 96.25 181 ASN A O 1
ATOM 1312 N N . THR A 1 182 ? 11.094 -4.713 2.692 1.00 98.06 182 THR A N 1
ATOM 1313 C CA . THR A 1 182 ? 10.789 -4.716 1.270 1.00 98.06 182 THR A CA 1
ATOM 1314 C C . THR A 1 182 ? 9.284 -4.695 1.040 1.00 98.06 182 THR A C 1
ATOM 1316 O O . THR A 1 182 ? 8.551 -5.588 1.469 1.00 98.06 182 THR A O 1
ATOM 1319 N N . LEU A 1 183 ? 8.826 -3.651 0.353 1.00 98.44 183 LEU A N 1
ATOM 1320 C CA . LEU A 1 183 ? 7.420 -3.398 0.059 1.00 98.44 183 LEU A CA 1
ATOM 1321 C C . LEU A 1 183 ? 7.288 -2.867 -1.371 1.00 98.44 183 LEU A C 1
ATOM 1323 O O . LEU A 1 183 ? 8.090 -2.044 -1.818 1.00 98.44 183 LEU A O 1
ATOM 1327 N N . TYR A 1 184 ? 6.254 -3.325 -2.066 1.00 98.50 184 TYR A N 1
ATOM 1328 C CA . TYR A 1 184 ? 5.872 -2.871 -3.398 1.00 98.50 184 TYR A CA 1
ATOM 1329 C C . TYR A 1 184 ? 4.585 -2.056 -3.296 1.00 98.50 184 TYR A C 1
ATOM 1331 O O . TYR A 1 184 ? 3.662 -2.434 -2.572 1.00 98.50 184 TYR A O 1
ATOM 1339 N N . ALA A 1 185 ? 4.514 -0.956 -4.037 1.00 98.44 185 ALA A N 1
ATOM 1340 C CA . ALA A 1 185 ? 3.344 -0.100 -4.156 1.00 98.44 185 ALA A CA 1
ATOM 1341 C C . ALA A 1 185 ? 2.908 -0.031 -5.622 1.00 98.44 185 ALA A C 1
ATOM 1343 O O . ALA A 1 185 ? 3.622 0.511 -6.470 1.00 98.44 185 ALA A O 1
ATOM 1344 N N . GLY A 1 186 ? 1.735 -0.592 -5.910 1.00 97.31 186 GLY A N 1
ATOM 1345 C CA . GLY A 1 186 ? 1.098 -0.513 -7.215 1.00 97.31 186 GLY A CA 1
ATOM 1346 C C . GLY A 1 186 ? 0.343 0.805 -7.336 1.00 97.31 186 GLY A C 1
ATOM 1347 O O . GLY A 1 186 ? -0.533 1.106 -6.520 1.00 97.31 186 GLY A O 1
ATOM 1348 N N . THR A 1 187 ? 0.698 1.607 -8.337 1.00 95.69 187 THR A N 1
ATOM 1349 C CA . THR A 1 187 ? 0.050 2.903 -8.567 1.00 95.69 187 THR A CA 1
ATOM 1350 C C . THR A 1 187 ? -1.199 2.773 -9.442 1.00 95.69 187 THR A C 1
ATOM 1352 O O . THR A 1 187 ? -1.383 1.799 -10.174 1.00 95.69 187 THR A O 1
ATOM 1355 N N . GLY A 1 188 ? -2.061 3.781 -9.357 1.00 91.06 188 GLY A N 1
ATOM 1356 C CA . GLY A 1 188 ? -3.364 3.843 -10.001 1.00 91.06 188 GLY A CA 1
ATOM 1357 C C . GLY A 1 188 ? -4.446 3.098 -9.224 1.00 91.06 188 GLY A C 1
ATOM 1358 O O . GLY A 1 188 ? -4.211 2.037 -8.650 1.00 91.06 188 GLY A O 1
ATOM 1359 N N . GLU A 1 189 ? -5.642 3.674 -9.207 1.00 84.25 189 GLU A N 1
ATOM 1360 C CA . GLU A 1 189 ? -6.708 3.311 -8.277 1.00 84.25 189 GLU A CA 1
ATOM 1361 C C . GLU A 1 189 ? -7.929 2.715 -9.028 1.00 84.25 189 GLU A C 1
ATOM 1363 O O . GLU A 1 189 ? -8.452 3.365 -9.937 1.00 84.25 189 GLU A O 1
ATOM 1368 N N . PRO A 1 190 ? -8.353 1.463 -8.732 1.00 80.94 190 PRO A N 1
ATOM 1369 C CA . PRO A 1 190 ? -9.291 0.694 -9.569 1.00 80.94 190 PRO A CA 1
ATOM 1370 C C . PRO A 1 190 ? -10.776 0.732 -9.136 1.00 80.94 190 PRO A C 1
ATOM 1372 O O . PRO A 1 190 ? -11.605 0.079 -9.762 1.00 80.94 190 PRO A O 1
ATOM 1375 N N . ASN A 1 191 ? -11.145 1.434 -8.065 1.00 78.44 191 ASN A N 1
ATOM 1376 C CA . ASN A 1 191 ? -12.477 1.458 -7.443 1.00 78.44 191 ASN A CA 1
ATOM 1377 C C . ASN A 1 191 ? -13.532 2.238 -8.243 1.00 78.44 191 ASN A C 1
ATOM 1379 O O . ASN A 1 191 ? -14.645 2.421 -7.749 1.00 78.44 191 ASN A O 1
ATOM 1383 N N . ALA A 1 192 ? -13.211 2.683 -9.459 1.00 71.56 192 ALA A N 1
ATOM 1384 C CA . ALA A 1 192 ? -14.154 3.318 -10.370 1.00 71.56 192 ALA A CA 1
ATOM 1385 C C . ALA A 1 192 ? -14.895 4.533 -9.765 1.00 71.56 192 ALA A C 1
ATOM 1387 O O . ALA A 1 192 ? -16.043 4.826 -10.105 1.00 71.56 192 ALA A O 1
ATOM 1388 N N . SER A 1 193 ? -14.225 5.266 -8.880 1.00 68.50 193 SER A N 1
ATOM 1389 C CA . SER A 1 193 ? -14.728 6.507 -8.312 1.00 68.50 193 SER A CA 1
ATOM 1390 C C . SER A 1 193 ? -14.407 7.691 -9.228 1.00 68.50 193 SER A C 1
ATOM 1392 O O . SER A 1 193 ? -13.484 7.662 -10.044 1.00 68.50 193 SER A O 1
ATOM 1394 N N . GLY A 1 194 ? -15.170 8.778 -9.099 1.00 65.44 194 GLY A N 1
ATOM 1395 C CA . GLY A 1 194 ? -14.954 9.993 -9.891 1.00 65.44 194 GLY A CA 1
ATOM 1396 C C . GLY A 1 194 ? -13.592 10.658 -9.651 1.00 65.44 194 GLY A C 1
ATOM 1397 O O . GLY A 1 194 ? -13.164 11.448 -10.491 1.00 65.44 194 GLY A O 1
ATOM 1398 N N . ASP A 1 195 ? -12.935 10.331 -8.535 1.00 69.56 195 ASP A N 1
ATOM 1399 C CA . ASP A 1 195 ? -11.588 10.745 -8.125 1.00 69.56 195 ASP A CA 1
ATOM 1400 C C . ASP A 1 195 ? -10.512 9.668 -8.389 1.00 69.56 195 ASP A C 1
ATOM 1402 O O . ASP A 1 195 ? -9.364 9.861 -8.001 1.00 69.56 195 ASP A O 1
ATOM 1406 N N . SER A 1 196 ? -10.850 8.541 -9.033 1.00 76.62 196 SER A N 1
ATOM 1407 C CA . SER A 1 196 ? -9.889 7.474 -9.341 1.00 76.62 196 SER A CA 1
ATOM 1408 C C . SER A 1 196 ? -8.942 7.879 -10.468 1.00 76.62 196 SER A C 1
ATOM 1410 O O . SER A 1 196 ? -9.374 8.148 -11.595 1.00 76.62 196 SER A O 1
ATOM 1412 N N . GLU A 1 197 ? -7.643 7.851 -10.182 1.00 81.50 197 GLU A N 1
ATOM 1413 C CA . GLU A 1 197 ? -6.589 8.250 -11.113 1.00 81.50 197 GLU A CA 1
ATOM 1414 C C . GLU A 1 197 ? -5.736 7.066 -11.594 1.00 81.50 197 GLU A C 1
ATOM 1416 O O . GLU A 1 197 ? -5.571 6.058 -10.903 1.00 81.50 197 GLU A O 1
ATOM 1421 N N . ALA A 1 198 ? -5.183 7.194 -12.800 1.00 86.00 198 ALA A N 1
ATOM 1422 C CA . ALA A 1 198 ? -4.303 6.208 -13.407 1.00 86.00 198 ALA A CA 1
ATOM 1423 C C . ALA A 1 198 ? -2.892 6.221 -12.798 1.00 86.00 198 ALA A C 1
ATOM 1425 O O . ALA A 1 198 ? -2.386 7.248 -12.343 1.00 86.00 198 ALA A O 1
ATOM 1426 N N . GLY A 1 199 ? -2.249 5.058 -12.821 1.00 90.62 199 GLY A N 1
ATOM 1427 C CA . GLY A 1 199 ? -0.912 4.830 -12.298 1.00 90.62 199 GLY A CA 1
ATOM 1428 C C . GLY A 1 199 ? 0.201 5.088 -13.306 1.00 90.62 199 GLY A C 1
ATOM 1429 O O . GLY A 1 199 ? -0.021 5.332 -14.495 1.00 90.62 199 GLY A O 1
ATOM 1430 N N . VAL A 1 200 ? 1.427 4.993 -12.803 1.00 92.81 200 VAL A N 1
ATOM 1431 C CA . VAL A 1 200 ? 2.679 5.144 -13.558 1.00 92.81 200 VAL A CA 1
ATOM 1432 C C . VAL A 1 200 ? 3.582 3.907 -13.490 1.00 92.81 200 VAL A C 1
ATOM 1434 O O . VAL A 1 200 ? 4.669 3.924 -14.056 1.00 92.81 200 VAL A O 1
ATOM 1437 N N . GLY A 1 201 ? 3.154 2.848 -12.798 1.00 95.00 201 GLY A N 1
ATOM 1438 C CA . GLY A 1 201 ? 3.931 1.623 -12.602 1.00 95.00 201 GLY A CA 1
ATOM 1439 C C . GLY A 1 201 ? 3.965 1.156 -11.149 1.00 95.00 201 GLY A C 1
ATOM 1440 O O . GLY A 1 201 ? 3.065 1.455 -10.356 1.00 95.00 201 GLY A O 1
ATOM 1441 N N . ILE A 1 202 ? 5.012 0.412 -10.801 1.00 98.19 202 ILE A N 1
ATOM 1442 C CA . ILE A 1 202 ? 5.208 -0.160 -9.466 1.00 98.19 202 ILE A CA 1
ATOM 1443 C C . ILE A 1 202 ? 6.432 0.486 -8.837 1.00 98.19 202 ILE A C 1
ATOM 1445 O O . ILE A 1 202 ? 7.510 0.488 -9.427 1.00 98.19 202 ILE A O 1
ATOM 1449 N N . TYR A 1 203 ? 6.288 0.989 -7.617 1.00 98.50 203 TYR A N 1
ATOM 1450 C CA . TYR A 1 203 ? 7.419 1.435 -6.810 1.00 98.50 203 TYR A CA 1
ATOM 1451 C C . TYR A 1 203 ? 7.802 0.362 -5.797 1.00 98.50 203 TYR A C 1
ATOM 1453 O O . TYR A 1 203 ? 6.938 -0.310 -5.240 1.00 98.50 203 TYR A O 1
ATOM 1461 N N . LYS A 1 204 ? 9.097 0.221 -5.530 1.00 98.44 204 LYS A N 1
ATOM 1462 C CA . LYS A 1 204 ? 9.657 -0.688 -4.531 1.00 98.44 204 LYS A CA 1
ATOM 1463 C C . LYS A 1 204 ? 10.520 0.087 -3.545 1.00 98.44 204 LYS A C 1
ATOM 1465 O O . LYS A 1 204 ? 11.304 0.947 -3.941 1.00 98.44 204 LYS A O 1
ATOM 1470 N N . THR A 1 205 ? 10.405 -0.268 -2.276 1.00 98.56 205 THR A N 1
ATOM 1471 C CA . THR A 1 205 ? 11.368 0.074 -1.226 1.00 98.56 205 THR A CA 1
ATOM 1472 C C . THR A 1 205 ? 12.028 -1.201 -0.711 1.00 98.56 205 THR A C 1
ATOM 1474 O O . THR A 1 205 ? 11.433 -2.274 -0.789 1.00 98.56 205 THR A O 1
ATOM 1477 N N . THR A 1 206 ? 13.252 -1.087 -0.200 1.00 98.06 206 THR A N 1
ATOM 1478 C CA . THR A 1 206 ? 13.976 -2.150 0.525 1.00 98.06 206 THR A CA 1
ATOM 1479 C C . THR A 1 206 ? 14.477 -1.674 1.891 1.00 98.06 206 THR A C 1
ATOM 1481 O O . THR A 1 206 ? 15.210 -2.387 2.570 1.00 98.06 206 THR A O 1
ATOM 1484 N N . ASP A 1 207 ? 14.126 -0.451 2.293 1.00 97.00 207 ASP A N 1
ATOM 1485 C CA . ASP A 1 207 ? 14.585 0.203 3.524 1.00 97.00 207 ASP A CA 1
ATOM 1486 C C . ASP A 1 207 ? 13.414 0.623 4.425 1.00 97.00 207 ASP A C 1
ATOM 1488 O O . ASP A 1 207 ? 13.532 1.528 5.258 1.00 97.00 207 ASP A O 1
ATOM 1492 N N . GLY A 1 208 ? 12.273 -0.052 4.257 1.00 95.88 208 GLY A N 1
ATOM 1493 C CA . GLY A 1 208 ? 11.075 0.161 5.050 1.00 95.88 208 GLY A CA 1
ATOM 1494 C C . GLY A 1 208 ? 10.285 1.400 4.641 1.00 95.88 208 GLY A C 1
ATOM 1495 O O . GLY A 1 208 ? 9.457 1.847 5.433 1.00 95.88 208 GLY A O 1
ATOM 1496 N N . GLY A 1 209 ? 10.490 1.938 3.438 1.00 96.25 209 GLY A N 1
ATOM 1497 C CA . GLY A 1 209 ? 9.769 3.092 2.899 1.00 96.25 209 GLY A CA 1
ATOM 1498 C C . GLY A 1 209 ? 10.471 4.430 3.121 1.00 96.25 209 GLY A C 1
ATOM 1499 O O . GLY A 1 209 ? 9.815 5.465 3.029 1.00 96.25 209 GLY A O 1
ATOM 1500 N N . GLN A 1 210 ? 11.771 4.431 3.432 1.00 95.88 210 GLN A N 1
ATOM 1501 C CA . GLN A 1 210 ? 12.564 5.664 3.501 1.00 95.88 210 GLN A CA 1
ATOM 1502 C C . GLN A 1 210 ? 12.914 6.155 2.097 1.00 95.88 210 GLN A C 1
ATOM 1504 O O . GLN A 1 210 ? 12.848 7.352 1.821 1.00 95.88 210 GLN A O 1
ATOM 1509 N N . THR A 1 211 ? 13.240 5.226 1.200 1.00 97.44 211 THR A N 1
ATOM 1510 C CA . THR A 1 211 ? 13.437 5.492 -0.220 1.00 97.44 211 THR A CA 1
ATOM 1511 C C . THR A 1 211 ? 12.631 4.520 -1.069 1.00 97.44 211 THR A C 1
ATOM 1513 O O . THR A 1 211 ? 12.360 3.381 -0.681 1.00 97.44 211 THR A O 1
ATOM 1516 N N . TRP A 1 212 ? 12.226 4.999 -2.242 1.00 98.44 212 TRP A N 1
ATOM 1517 C CA . TRP A 1 212 ? 11.450 4.239 -3.210 1.00 98.44 212 TRP A CA 1
ATOM 1518 C C . TRP A 1 212 ? 12.010 4.447 -4.608 1.00 98.44 212 TRP A C 1
ATOM 1520 O O . TRP A 1 212 ? 12.327 5.576 -4.989 1.00 98.44 212 TRP A O 1
ATOM 1530 N N . ALA A 1 213 ? 12.065 3.368 -5.379 1.00 98.00 213 ALA A N 1
ATOM 1531 C CA . ALA A 1 213 ? 12.466 3.373 -6.777 1.00 98.00 213 ALA A CA 1
ATOM 1532 C C . ALA A 1 213 ? 11.383 2.725 -7.640 1.00 98.00 213 ALA A C 1
ATOM 1534 O O . ALA A 1 213 ? 10.714 1.788 -7.201 1.00 98.00 213 ALA A O 1
ATOM 1535 N N . LEU A 1 214 ? 11.220 3.209 -8.872 1.00 97.31 214 LEU A N 1
ATOM 1536 C CA . LEU A 1 214 ? 10.374 2.540 -9.855 1.00 97.31 214 LEU A CA 1
ATOM 1537 C C . LEU A 1 214 ? 10.994 1.175 -10.188 1.00 97.31 214 LEU A C 1
ATOM 1539 O O . LEU A 1 214 ? 12.195 1.087 -10.454 1.00 97.31 214 LEU A O 1
ATOM 1543 N N . VAL A 1 215 ? 10.191 0.115 -10.165 1.00 97.44 215 VAL A N 1
ATOM 1544 C CA . VAL A 1 215 ? 10.633 -1.225 -10.557 1.00 97.44 215 VAL A CA 1
ATOM 1545 C C . VAL A 1 215 ? 10.935 -1.204 -12.059 1.00 97.44 215 VAL A C 1
ATOM 1547 O O . VAL A 1 215 ? 10.051 -0.823 -12.835 1.00 97.44 215 VAL A O 1
ATOM 1550 N N . PRO A 1 216 ? 12.149 -1.590 -12.495 1.00 95.62 216 PRO A N 1
ATOM 1551 C CA . PRO A 1 216 ? 12.492 -1.627 -13.913 1.00 95.62 216 PRO A CA 1
ATOM 1552 C C . PRO A 1 216 ? 11.485 -2.452 -14.722 1.00 95.62 216 PRO A C 1
ATOM 1554 O O . PRO A 1 216 ? 11.121 -3.552 -14.314 1.00 95.62 216 PRO A O 1
ATOM 1557 N N . GLY A 1 217 ? 11.020 -1.911 -15.850 1.00 92.81 217 GLY A N 1
ATOM 1558 C CA . GLY A 1 217 ? 10.030 -2.559 -16.715 1.00 92.81 217 GLY A CA 1
ATOM 1559 C C . GLY A 1 217 ? 8.579 -2.458 -16.234 1.00 92.81 217 GLY A C 1
ATOM 1560 O O . GLY A 1 217 ? 7.684 -2.891 -16.949 1.00 92.81 217 GLY A O 1
ATOM 1561 N N . SER A 1 218 ? 8.305 -1.881 -15.057 1.00 94.81 218 SER A N 1
ATOM 1562 C CA . SER A 1 218 ? 6.924 -1.672 -14.583 1.00 94.81 218 SER A CA 1
ATOM 1563 C C . SER A 1 218 ? 6.219 -0.469 -15.225 1.00 94.81 218 SER A C 1
ATOM 1565 O O . SER A 1 218 ? 5.015 -0.292 -15.049 1.00 94.81 218 SER A O 1
ATOM 1567 N N . ASP A 1 219 ? 6.939 0.335 -16.008 1.00 88.31 219 ASP A N 1
ATOM 1568 C CA . ASP A 1 219 ? 6.408 1.432 -16.820 1.00 88.31 219 ASP A CA 1
ATOM 1569 C C . ASP A 1 219 ? 5.453 0.946 -17.922 1.00 88.31 219 ASP A C 1
ATOM 1571 O O . ASP A 1 219 ? 4.623 1.715 -18.403 1.00 88.31 219 ASP A O 1
ATOM 1575 N N . ILE A 1 220 ? 5.459 -0.353 -18.240 1.00 86.62 220 ILE A N 1
ATOM 1576 C CA . ILE A 1 220 ? 4.426 -0.987 -19.074 1.00 86.62 220 ILE A CA 1
ATOM 1577 C C . ILE A 1 220 ? 3.007 -0.820 -18.499 1.00 86.62 220 ILE A C 1
ATOM 1579 O O . ILE A 1 220 ? 2.028 -0.902 -19.239 1.00 86.62 220 ILE A O 1
ATOM 1583 N N . PHE A 1 221 ? 2.881 -0.567 -17.190 1.00 88.44 221 PHE A N 1
ATOM 1584 C CA . PHE A 1 221 ? 1.610 -0.291 -16.515 1.00 88.44 221 PHE A CA 1
ATOM 1585 C C . PHE A 1 221 ? 1.267 1.204 -16.465 1.00 88.44 221 PHE A C 1
ATOM 1587 O O . PHE A 1 221 ? 0.338 1.606 -15.760 1.00 88.44 221 PHE A O 1
ATOM 1594 N N . PHE A 1 222 ? 1.989 2.050 -17.202 1.00 87.12 222 PHE A N 1
ATOM 1595 C CA . PHE A 1 222 ? 1.640 3.455 -17.346 1.00 87.12 222 PHE A CA 1
ATOM 1596 C C . PHE A 1 222 ? 0.190 3.601 -17.834 1.00 87.12 222 PHE A C 1
ATOM 1598 O O . PHE A 1 222 ? -0.248 2.923 -18.764 1.00 87.12 222 PHE A O 1
ATOM 1605 N N . GLN A 1 223 ? -0.565 4.491 -17.189 1.00 84.81 223 GLN A N 1
ATOM 1606 C CA . GLN A 1 223 ? -2.001 4.703 -17.409 1.00 84.81 223 GLN A CA 1
ATOM 1607 C C . GLN A 1 223 ? -2.909 3.516 -17.035 1.00 84.81 223 GLN A C 1
ATOM 1609 O O . GLN A 1 223 ? -4.058 3.449 -17.475 1.00 84.81 223 GLN A O 1
ATOM 1614 N N . ARG A 1 224 ? -2.434 2.592 -16.195 1.00 85.81 224 ARG A N 1
ATOM 1615 C CA . ARG A 1 224 ? -3.237 1.501 -15.619 1.00 85.81 224 ARG A CA 1
ATOM 1616 C C . ARG A 1 224 ? -3.416 1.675 -14.120 1.00 85.81 224 ARG A C 1
ATOM 1618 O O . ARG A 1 224 ? -2.646 2.382 -13.481 1.00 85.81 224 ARG A O 1
ATOM 1625 N N . ALA A 1 225 ? -4.437 1.030 -13.564 1.00 88.12 225 ALA A N 1
ATOM 1626 C CA . ALA A 1 225 ? -4.596 0.883 -12.123 1.00 88.12 225 ALA A CA 1
ATOM 1627 C C . ALA A 1 225 ? -4.121 -0.500 -11.679 1.00 88.12 225 ALA A C 1
ATOM 1629 O O . ALA A 1 225 ? -4.563 -1.511 -12.229 1.00 88.12 225 ALA A O 1
ATOM 1630 N N . ILE A 1 226 ? -3.247 -0.544 -10.675 1.00 91.94 226 ILE A N 1
ATOM 1631 C CA . ILE A 1 226 ? -2.746 -1.787 -10.085 1.00 91.94 226 ILE A CA 1
ATOM 1632 C C . ILE A 1 226 ? -3.464 -2.001 -8.753 1.00 91.94 226 ILE A C 1
ATOM 1634 O O . ILE A 1 226 ? -3.017 -1.558 -7.693 1.00 91.94 226 ILE A O 1
ATOM 1638 N N . GLY A 1 227 ? -4.615 -2.670 -8.826 1.00 89.38 227 GLY A N 1
ATOM 1639 C CA . GLY A 1 227 ? -5.497 -2.910 -7.681 1.00 89.38 227 GLY A CA 1
ATOM 1640 C C . GLY A 1 227 ? -5.051 -4.022 -6.741 1.00 89.38 227 GLY A C 1
ATOM 1641 O O . GLY A 1 227 ? -5.485 -4.081 -5.595 1.00 89.38 227 GLY A O 1
ATOM 1642 N N . GLN A 1 228 ? -4.183 -4.911 -7.213 1.00 90.25 228 GLN A N 1
ATOM 1643 C CA . GLN A 1 228 ? -3.660 -6.019 -6.430 1.00 90.25 228 GLN A CA 1
ATOM 1644 C C . GLN A 1 228 ? -2.309 -6.447 -7.001 1.00 90.25 228 GLN A C 1
ATOM 1646 O O . GLN A 1 228 ? -2.029 -6.240 -8.178 1.00 90.25 228 GLN A O 1
ATOM 1651 N N . MET A 1 229 ? -1.479 -7.053 -6.159 1.00 94.75 229 MET A N 1
ATOM 1652 C CA . MET A 1 229 ? -0.250 -7.732 -6.555 1.00 94.75 229 MET A CA 1
ATOM 1653 C C . MET A 1 229 ? -0.099 -8.990 -5.699 1.00 94.75 229 MET A C 1
ATOM 1655 O O . MET A 1 229 ? -0.581 -9.025 -4.563 1.00 94.75 229 MET A O 1
ATOM 1659 N N . ALA A 1 230 ? 0.571 -10.011 -6.220 1.00 95.62 230 ALA A N 1
ATOM 1660 C CA . ALA A 1 230 ? 0.911 -11.214 -5.466 1.00 95.62 230 ALA A CA 1
ATOM 1661 C C . ALA A 1 230 ? 2.210 -11.831 -5.988 1.00 95.62 230 ALA A C 1
ATOM 1663 O O . ALA A 1 230 ? 2.549 -11.650 -7.152 1.00 95.62 230 ALA A O 1
ATOM 1664 N N . PHE A 1 231 ? 2.907 -12.592 -5.148 1.00 94.69 231 PHE A N 1
ATOM 1665 C CA . PHE A 1 231 ? 4.001 -13.449 -5.603 1.00 94.69 231 PHE A CA 1
ATOM 1666 C C . PHE A 1 231 ? 3.477 -14.844 -5.930 1.00 94.69 231 PHE A C 1
ATOM 1668 O O . PHE A 1 231 ? 2.634 -15.374 -5.203 1.00 94.69 231 PHE A O 1
ATOM 1675 N N . ASP A 1 232 ? 3.980 -15.439 -7.010 1.00 93.81 232 ASP A N 1
ATOM 1676 C CA . ASP A 1 232 ? 3.812 -16.870 -7.258 1.00 93.81 232 ASP A CA 1
ATOM 1677 C C . ASP A 1 232 ? 4.838 -17.710 -6.467 1.00 93.81 232 ASP A C 1
ATOM 1679 O O . ASP A 1 232 ? 5.694 -17.191 -5.748 1.00 93.81 232 ASP A O 1
ATOM 1683 N N . ASN A 1 233 ? 4.771 -19.037 -6.608 1.00 92.88 233 ASN A N 1
ATOM 1684 C CA . ASN A 1 233 ? 5.680 -19.957 -5.911 1.00 92.88 233 ASN A CA 1
ATOM 1685 C C . ASN A 1 233 ? 7.143 -19.862 -6.378 1.00 92.88 233 ASN A C 1
ATOM 1687 O O . ASN A 1 233 ? 8.036 -20.317 -5.667 1.00 92.88 233 ASN A O 1
ATOM 1691 N N . ALA A 1 234 ? 7.388 -19.322 -7.571 1.00 94.19 234 ALA A N 1
ATOM 1692 C CA . ALA A 1 234 ? 8.721 -19.080 -8.110 1.00 94.19 234 ALA A CA 1
ATOM 1693 C C . ALA A 1 234 ? 9.222 -17.660 -7.790 1.00 94.19 234 ALA A C 1
ATOM 1695 O O . ALA A 1 234 ? 10.309 -17.285 -8.224 1.00 94.19 234 ALA A O 1
ATOM 1696 N N . HIS A 1 235 ? 8.465 -16.905 -6.987 1.00 91.62 235 HIS A N 1
ATOM 1697 C CA . HIS A 1 235 ? 8.749 -15.531 -6.599 1.00 91.62 235 HIS A CA 1
ATOM 1698 C C . HIS A 1 235 ? 8.665 -14.513 -7.752 1.00 91.62 235 HIS A C 1
ATOM 1700 O O . HIS A 1 235 ? 9.230 -13.419 -7.665 1.00 91.62 235 HIS A O 1
ATOM 1706 N N . ASN A 1 236 ? 7.916 -14.836 -8.809 1.00 92.75 236 ASN A N 1
ATOM 1707 C CA . ASN A 1 236 ? 7.553 -13.867 -9.838 1.00 92.75 236 ASN A CA 1
ATOM 1708 C C . ASN A 1 236 ? 6.421 -12.976 -9.325 1.00 92.75 236 ASN A C 1
ATOM 1710 O O . ASN A 1 236 ? 5.505 -13.440 -8.634 1.00 92.75 236 ASN A O 1
ATOM 1714 N N . LEU A 1 237 ? 6.469 -11.693 -9.678 1.00 93.50 237 LEU A N 1
ATOM 1715 C CA . LEU A 1 237 ? 5.446 -10.732 -9.285 1.00 93.50 237 LEU A CA 1
ATOM 1716 C C . LEU A 1 237 ? 4.277 -10.775 -10.279 1.00 93.50 237 LEU A C 1
ATOM 1718 O O . LEU A 1 237 ? 4.402 -10.373 -11.433 1.00 93.50 237 LEU A O 1
ATOM 1722 N N . LEU A 1 238 ? 3.117 -11.234 -9.816 1.00 93.00 238 LEU A N 1
ATOM 1723 C CA . LEU A 1 238 ? 1.860 -11.228 -10.558 1.00 93.00 238 LEU A CA 1
ATOM 1724 C C . LEU A 1 238 ? 1.129 -9.900 -10.337 1.00 93.00 238 LEU A C 1
ATOM 1726 O O . LEU A 1 238 ? 0.838 -9.520 -9.199 1.00 93.00 238 LEU A O 1
ATOM 1730 N N . VAL A 1 239 ? 0.802 -9.214 -11.434 1.00 92.06 239 VAL A N 1
ATOM 1731 C CA . VAL A 1 239 ? 0.247 -7.852 -11.418 1.00 92.06 239 VAL A CA 1
ATOM 1732 C C . VAL A 1 239 ? -1.046 -7.793 -12.241 1.00 92.06 239 VAL A C 1
ATOM 1734 O O . VAL A 1 239 ? -1.000 -7.552 -13.450 1.00 92.06 239 VAL A O 1
ATOM 1737 N N . PRO A 1 240 ? -2.223 -8.028 -11.635 1.00 82.25 240 PRO A N 1
ATOM 1738 C CA . PRO A 1 240 ? -3.490 -7.716 -12.284 1.00 82.25 240 PRO A CA 1
ATOM 1739 C C . PRO A 1 240 ? -3.652 -6.200 -12.467 1.00 82.25 240 PRO A C 1
ATOM 1741 O O . PRO A 1 240 ? -3.392 -5.411 -11.556 1.00 82.25 240 PRO A O 1
ATOM 1744 N N . ILE A 1 241 ? -4.131 -5.802 -13.647 1.00 80.94 241 ILE A N 1
ATOM 1745 C CA . ILE A 1 241 ? -4.383 -4.402 -14.003 1.00 80.94 241 ILE A CA 1
ATOM 1746 C C . ILE A 1 241 ? -5.861 -4.156 -14.296 1.00 80.94 241 ILE A C 1
ATOM 1748 O O . ILE A 1 241 ? -6.551 -5.017 -14.839 1.00 80.94 241 ILE A O 1
ATOM 1752 N N . ALA A 1 242 ? -6.323 -2.950 -13.982 1.00 72.06 242 ALA A N 1
ATOM 1753 C CA . ALA A 1 242 ? -7.640 -2.440 -14.340 1.00 72.06 242 ALA A CA 1
ATOM 1754 C C . ALA A 1 242 ? -7.523 -1.111 -15.103 1.00 72.06 242 ALA A C 1
ATOM 1756 O O . ALA A 1 242 ? -6.496 -0.423 -15.051 1.00 72.06 242 ALA A O 1
ATOM 1757 N N . SER A 1 243 ? -8.591 -0.735 -15.810 1.00 64.31 243 SER A N 1
ATOM 1758 C CA . SER A 1 243 ? -8.724 0.616 -16.361 1.00 64.31 243 SER A CA 1
ATOM 1759 C C . SER A 1 243 ? -9.028 1.613 -15.240 1.00 64.31 243 SER A C 1
ATOM 1761 O O . SER A 1 243 ? -9.915 1.377 -14.424 1.00 64.31 243 SER A O 1
ATOM 1763 N N . ALA A 1 244 ? -8.309 2.735 -15.219 1.00 56.69 244 ALA A N 1
ATOM 1764 C CA . ALA A 1 244 ? -8.595 3.862 -14.331 1.00 56.69 244 ALA A CA 1
ATOM 1765 C C . ALA A 1 244 ? -9.571 4.851 -14.998 1.00 56.69 244 ALA A C 1
ATOM 1767 O O . ALA A 1 244 ? -9.596 4.963 -16.224 1.00 56.69 244 ALA A O 1
ATOM 1768 N N . ILE A 1 245 ? -10.362 5.585 -14.205 1.00 57.00 245 ILE A N 1
ATOM 1769 C CA . ILE A 1 245 ? -11.394 6.507 -14.723 1.00 57.00 245 ILE A CA 1
ATOM 1770 C C . ILE A 1 245 ? -10.807 7.845 -15.201 1.00 57.00 245 ILE A C 1
ATOM 1772 O O . ILE A 1 245 ? -11.249 8.380 -16.224 1.00 57.00 245 ILE A O 1
ATOM 1776 N N . ARG A 1 246 ? -9.809 8.401 -14.499 1.00 51.34 246 ARG A N 1
ATOM 1777 C CA . ARG A 1 246 ? -9.143 9.666 -14.863 1.00 51.34 246 ARG A CA 1
ATOM 1778 C C . ARG A 1 246 ? -7.626 9.484 -15.008 1.00 51.34 246 ARG A C 1
ATOM 1780 O O . ARG A 1 246 ? -7.004 8.745 -14.262 1.00 51.34 246 ARG A O 1
ATOM 1787 N N . GLY A 1 247 ? -7.022 10.127 -16.007 1.00 40.34 247 GLY A N 1
ATOM 1788 C CA . GLY A 1 247 ? -5.612 9.972 -16.405 1.00 40.34 247 GLY A CA 1
ATOM 1789 C C . GLY A 1 247 ? -5.424 10.342 -17.882 1.00 40.34 247 GLY A C 1
ATOM 1790 O O . GLY A 1 247 ? -6.418 10.584 -18.558 1.00 40.34 247 GLY A O 1
ATOM 1791 N N . VAL A 1 248 ? -4.192 10.406 -18.405 1.00 36.94 248 VAL A N 1
ATOM 1792 C CA . VAL A 1 248 ? -3.837 10.955 -19.748 1.00 36.94 248 VAL A CA 1
ATOM 1793 C C . VAL A 1 248 ? -4.485 10.267 -20.973 1.00 36.94 248 VAL A C 1
ATOM 1795 O O . VAL A 1 248 ? -4.259 10.688 -22.105 1.00 36.94 248 VAL A O 1
ATOM 1798 N N . SER A 1 249 ? -5.344 9.269 -20.762 1.00 33.41 249 SER A N 1
ATOM 1799 C CA . SER A 1 249 ? -6.201 8.624 -21.769 1.00 33.41 249 SER A CA 1
ATOM 1800 C C . SER A 1 249 ? -7.681 8.573 -21.365 1.00 33.41 249 SER A C 1
ATOM 1802 O O . SER A 1 249 ? -8.445 7.779 -21.909 1.00 33.41 249 SER A O 1
ATOM 1804 N N . SER A 1 250 ? -8.124 9.439 -20.447 1.00 31.94 250 SER A N 1
ATOM 1805 C CA . SER A 1 250 ? -9.545 9.638 -20.147 1.00 31.94 250 SER A CA 1
ATOM 1806 C C . SER A 1 250 ? -10.208 10.312 -21.351 1.00 31.94 250 SER A C 1
ATOM 1808 O O . SER A 1 250 ? -10.349 11.532 -21.421 1.00 31.94 250 SER A O 1
ATOM 1810 N N . VAL A 1 251 ? -10.558 9.513 -22.359 1.00 32.06 251 VAL A N 1
ATOM 1811 C CA . VAL A 1 251 ? -11.484 9.947 -23.397 1.00 32.06 251 VAL A CA 1
ATOM 1812 C C . VAL A 1 251 ? -12.839 10.157 -22.738 1.00 32.06 251 VAL A C 1
ATOM 1814 O O . VAL A 1 251 ? -13.329 9.336 -21.964 1.00 32.06 251 VAL A O 1
ATOM 1817 N N . THR A 1 252 ? -13.418 11.314 -23.022 1.00 33.84 252 THR A N 1
ATOM 1818 C CA . THR A 1 252 ? -14.711 11.801 -22.549 1.00 33.84 252 THR A CA 1
ATOM 1819 C C . THR A 1 252 ? -15.860 10.956 -23.098 1.00 33.84 252 THR A C 1
ATOM 1821 O O . THR A 1 252 ? -16.620 11.439 -23.925 1.00 33.84 252 THR A O 1
ATOM 1824 N N . SER A 1 253 ? -15.973 9.695 -22.682 1.00 28.47 253 SER A N 1
ATOM 1825 C CA . SER A 1 253 ? -17.168 8.854 -22.822 1.00 28.47 253 SER A CA 1
ATOM 1826 C C . SER A 1 253 ? -16.867 7.428 -22.350 1.00 28.47 253 SER A C 1
ATOM 1828 O O . SER A 1 253 ? -16.465 6.585 -23.147 1.00 28.47 253 SER A O 1
ATOM 1830 N N . GLY A 1 254 ? -17.111 7.143 -21.071 1.00 30.22 254 GLY A N 1
ATOM 1831 C CA . GLY A 1 254 ? -17.231 5.769 -20.575 1.00 30.22 254 GLY A CA 1
ATOM 1832 C C . GLY A 1 254 ?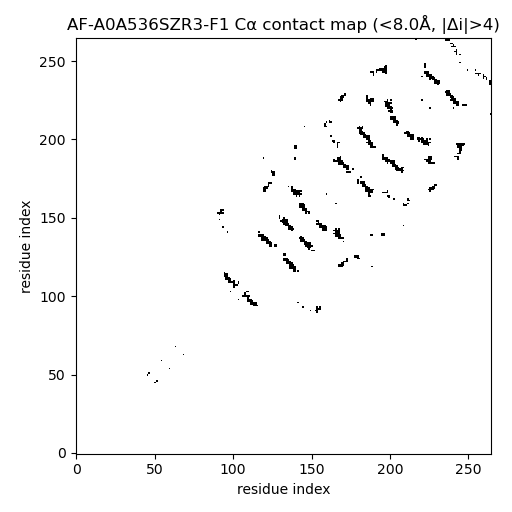 -15.921 4.988 -20.426 1.00 30.22 254 GLY A C 1
ATOM 1833 O O . GLY A 1 254 ? -14.898 5.282 -21.038 1.00 30.22 254 GLY A O 1
ATOM 1834 N N . ALA A 1 255 ? -15.966 3.984 -19.552 1.00 34.38 255 ALA A N 1
ATOM 1835 C CA . ALA A 1 255 ? -14.878 3.050 -19.315 1.00 34.38 255 ALA A CA 1
ATOM 1836 C C . ALA A 1 255 ? -14.436 2.401 -20.636 1.00 34.38 255 ALA A C 1
ATOM 1838 O O . ALA A 1 255 ? -15.178 1.619 -21.224 1.00 34.38 255 ALA A O 1
ATOM 1839 N N . SER A 1 256 ? -13.226 2.713 -21.102 1.00 32.41 256 SER A N 1
ATOM 1840 C CA . SER A 1 256 ? -12.565 1.901 -22.120 1.00 32.41 256 SER A CA 1
ATOM 1841 C C . SER A 1 256 ? -11.621 0.930 -21.410 1.00 32.41 256 SER A C 1
ATOM 1843 O O . SER A 1 256 ? -10.589 1.293 -20.840 1.00 32.41 256 SER A O 1
ATOM 1845 N N . SER A 1 257 ? -12.020 -0.338 -21.378 1.00 32.16 257 SER A N 1
ATOM 1846 C CA . SER A 1 257 ? -11.138 -1.458 -21.075 1.00 32.16 257 SER A CA 1
ATOM 1847 C C . SER A 1 257 ? -10.163 -1.620 -22.238 1.00 32.16 257 SER A C 1
ATOM 1849 O O . SER A 1 257 ? -10.565 -1.975 -23.345 1.00 32.16 257 SER A O 1
ATOM 1851 N N . SER A 1 258 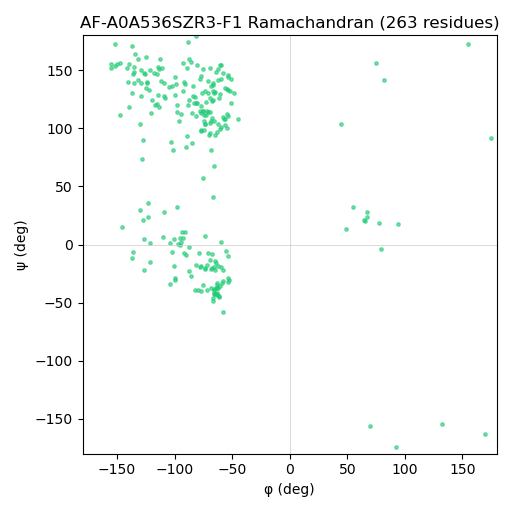? -8.874 -1.389 -22.006 1.00 32.09 258 SER A N 1
ATOM 1852 C CA . SER A 1 258 ? -7.879 -2.098 -22.813 1.00 32.09 258 SER A CA 1
ATOM 1853 C C . SER A 1 258 ? -7.686 -3.460 -22.151 1.00 32.09 258 SER A C 1
ATOM 1855 O O . SER A 1 258 ? -7.604 -3.498 -20.920 1.00 32.09 258 SER A O 1
ATOM 1857 N N . PRO A 1 259 ? -7.629 -4.562 -22.912 1.00 30.20 259 PRO A N 1
ATOM 1858 C CA . PRO A 1 259 ? -7.549 -5.898 -22.338 1.00 30.20 259 PRO A CA 1
ATOM 1859 C C . PRO A 1 259 ? -6.323 -6.046 -21.430 1.00 30.20 259 PRO A C 1
ATOM 1861 O O . PRO A 1 259 ? -5.280 -5.430 -21.665 1.00 30.20 259 PRO A O 1
ATOM 1864 N N . ALA A 1 260 ? -6.475 -6.868 -20.391 1.00 33.91 260 ALA A N 1
ATOM 1865 C CA . ALA A 1 260 ? -5.418 -7.227 -19.460 1.00 33.91 260 ALA A CA 1
ATOM 1866 C C . ALA A 1 260 ? -4.227 -7.833 -20.216 1.00 33.91 260 ALA A C 1
ATOM 1868 O O . ALA A 1 260 ? -4.287 -8.962 -20.698 1.00 33.91 260 ALA A O 1
ATOM 1869 N N . THR A 1 261 ? -3.124 -7.097 -20.308 1.00 34.00 261 THR A N 1
ATOM 1870 C CA . THR A 1 261 ? -1.833 -7.669 -20.685 1.00 34.00 261 THR A CA 1
ATOM 1871 C C . THR A 1 261 ? -1.194 -8.230 -19.422 1.00 34.00 261 THR A C 1
ATOM 1873 O O . THR A 1 261 ? -0.464 -7.533 -18.721 1.00 34.00 261 THR A O 1
ATOM 1876 N N . GLY A 1 262 ? -1.512 -9.483 -19.098 1.00 30.05 262 GLY A N 1
ATOM 1877 C CA . GLY A 1 262 ? -0.723 -10.257 -18.147 1.00 30.05 262 GLY A CA 1
ATOM 1878 C C . GLY A 1 262 ? 0.629 -10.567 -18.781 1.00 30.05 262 GLY A C 1
ATOM 1879 O O . GLY A 1 262 ? 0.734 -11.506 -19.565 1.00 30.05 262 GLY A O 1
ATOM 1880 N N . HIS A 1 263 ? 1.642 -9.758 -18.483 1.00 30.34 263 HIS A N 1
ATOM 1881 C CA . HIS A 1 263 ? 3.030 -10.060 -18.818 1.00 30.34 263 HIS A CA 1
ATOM 1882 C C . HIS A 1 263 ? 3.780 -10.413 -17.529 1.00 30.34 263 HIS A C 1
ATOM 1884 O O . HIS A 1 263 ? 3.728 -9.625 -16.585 1.00 30.34 263 HIS A O 1
ATOM 1890 N N . PRO A 1 264 ? 4.450 -11.577 -17.461 1.00 29.02 264 PRO A N 1
ATOM 1891 C CA . PRO A 1 264 ? 5.352 -11.870 -16.357 1.00 29.02 264 PRO A CA 1
ATOM 1892 C C . PRO A 1 264 ? 6.560 -10.923 -16.430 1.00 29.02 264 PRO A C 1
ATOM 1894 O O . PRO A 1 264 ? 7.133 -10.747 -17.509 1.00 29.02 264 PRO A O 1
ATOM 1897 N N . LEU A 1 265 ? 6.908 -10.315 -15.293 1.00 34.53 265 LEU A N 1
ATOM 1898 C CA . LEU A 1 265 ? 8.214 -9.697 -15.040 1.00 34.53 265 LEU A CA 1
ATOM 1899 C C . LEU A 1 265 ? 9.088 -10.684 -14.266 1.00 34.53 265 LEU A C 1
ATOM 1901 O O . LEU A 1 265 ? 8.540 -11.322 -13.336 1.00 34.53 265 LEU A O 1
#

Mean predicted aligned error: 15.77 Å

Sequence (265 aa):
MSRIATAVLTTIFFVMAGIAGPTWADPAPPVVDKKGLSDSDSRSPDSTPGVEAYLLRAYPADEIPGDATLAAQSGWAALNAGTHSTGSWQLIGPSKATYPSVLNPFLFDGAQYVTSGRVTAMAISPTCTQSKCTLYVAAAGGGVWRTDKALTGSNWQFTSSSFGTNAIGSLLMDPSDASGNTLYAGTGEPNASGDSEAGVGIYKTTDGGQTWALVPGSDIFFQRAIGQMAFDNAHNLLVPIASAIRGVSSVTSGASSSPATGHPL